Protein AF-A0AAE8N6H5-F1 (afdb_monomer_lite)

pLDDT: mean 70.56, std 22.65, range [30.55, 97.44]

Structure (mmCIF, N/CA/C/O backbone):
data_AF-A0AAE8N6H5-F1
#
_entry.id   AF-A0AAE8N6H5-F1
#
loop_
_atom_site.group_PDB
_atom_site.id
_atom_site.type_symbol
_atom_site.label_atom_id
_atom_site.label_alt_id
_atom_site.label_comp_id
_atom_site.label_asym_id
_atom_site.label_entity_id
_atom_site.label_seq_id
_atom_site.pdbx_PDB_ins_code
_atom_site.Cartn_x
_atom_site.Cartn_y
_atom_site.Cartn_z
_atom_site.occupancy
_atom_site.B_iso_or_equiv
_atom_site.auth_seq_id
_atom_site.auth_comp_id
_atom_site.auth_asym_id
_atom_site.auth_atom_id
_atom_site.pdbx_PDB_model_num
ATOM 1 N N . MET A 1 1 ? -4.240 6.065 -9.703 1.00 52.12 1 MET A N 1
ATOM 2 C CA . MET A 1 1 ? -4.911 4.746 -9.584 1.00 52.12 1 MET A CA 1
ATOM 3 C C . MET A 1 1 ? -4.740 4.332 -8.137 1.00 52.12 1 MET A C 1
ATOM 5 O O . MET A 1 1 ? -3.660 4.610 -7.633 1.00 52.12 1 MET A O 1
ATOM 9 N N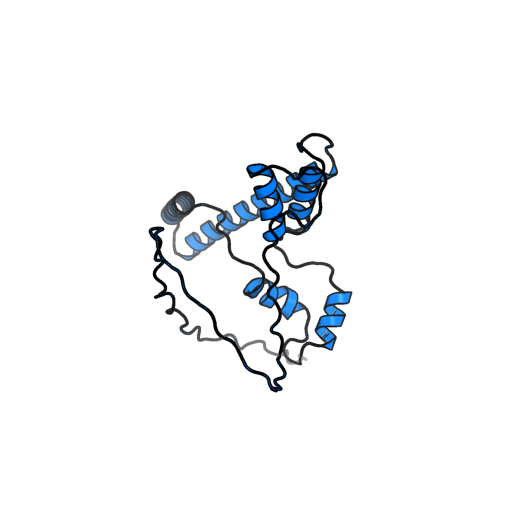 . PRO A 1 2 ? -5.748 3.769 -7.457 1.00 56.88 2 PRO A N 1
ATOM 10 C CA . PRO A 1 2 ? -5.592 3.436 -6.047 1.00 56.88 2 PRO A CA 1
ATOM 11 C C . PRO A 1 2 ? -4.606 2.269 -5.905 1.00 56.88 2 PRO A C 1
ATOM 13 O O . PRO A 1 2 ? -4.809 1.212 -6.505 1.00 56.88 2 PRO A O 1
ATOM 16 N N . ALA A 1 3 ? -3.527 2.477 -5.151 1.00 60.84 3 ALA A N 1
ATOM 17 C CA . ALA A 1 3 ? -2.640 1.394 -4.741 1.00 60.84 3 ALA A CA 1
ATOM 18 C C . ALA A 1 3 ? -3.354 0.523 -3.692 1.00 60.84 3 ALA A C 1
ATOM 20 O O . ALA A 1 3 ? -4.279 0.986 -3.032 1.00 60.84 3 ALA A O 1
ATOM 21 N N . PHE A 1 4 ? -2.957 -0.746 -3.561 1.00 67.44 4 PHE A N 1
ATOM 22 C CA . PHE A 1 4 ? -3.454 -1.713 -2.559 1.00 67.44 4 PHE A CA 1
ATOM 23 C C . PHE A 1 4 ? -4.968 -2.049 -2.571 1.00 67.44 4 PHE A C 1
ATOM 25 O O . PHE A 1 4 ? -5.378 -3.034 -1.956 1.00 67.44 4 PHE A O 1
ATOM 32 N N . GLN A 1 5 ? -5.802 -1.299 -3.295 1.00 72.31 5 GLN A N 1
ATOM 33 C CA . GLN A 1 5 ? -7.249 -1.505 -3.389 1.00 72.31 5 GLN A CA 1
ATOM 34 C C . GLN A 1 5 ? -7.646 -2.551 -4.452 1.00 72.31 5 GLN A C 1
ATOM 36 O O . GLN A 1 5 ? -6.913 -2.777 -5.420 1.00 72.31 5 GLN A O 1
ATOM 41 N N . PRO A 1 6 ? -8.841 -3.163 -4.335 1.00 72.94 6 PRO A N 1
ATOM 42 C CA . PRO A 1 6 ? -9.388 -4.038 -5.369 1.00 72.94 6 PRO A CA 1
ATOM 43 C C . PRO A 1 6 ? -9.595 -3.332 -6.727 1.00 72.94 6 PRO A C 1
ATOM 45 O O . PRO A 1 6 ? -9.899 -2.137 -6.783 1.00 72.94 6 PRO A O 1
ATOM 48 N N . PRO A 1 7 ? -9.500 -4.061 -7.856 1.00 73.88 7 PRO A N 1
ATOM 49 C CA . PRO A 1 7 ? -9.621 -3.479 -9.192 1.00 73.88 7 PRO A CA 1
ATOM 50 C C . PRO A 1 7 ? -11.048 -2.985 -9.504 1.00 73.88 7 PRO A C 1
ATOM 52 O O . PRO A 1 7 ? -11.966 -3.773 -9.721 1.00 73.88 7 PRO A O 1
ATOM 55 N N . VAL A 1 8 ? -11.208 -1.663 -9.624 1.00 67.50 8 VAL A N 1
ATOM 56 C CA . VAL A 1 8 ? -12.504 -0.966 -9.785 1.00 67.50 8 VAL A CA 1
ATOM 57 C C . VAL A 1 8 ? -13.303 -1.396 -11.034 1.00 67.50 8 VAL A C 1
ATOM 59 O O . VAL A 1 8 ? -14.531 -1.447 -10.998 1.00 67.50 8 VAL A O 1
ATOM 62 N N . TYR A 1 9 ? -12.637 -1.737 -12.146 1.00 63.84 9 TYR A N 1
ATOM 63 C CA . TYR A 1 9 ? -13.291 -2.041 -13.430 1.00 63.84 9 TYR A CA 1
ATOM 64 C C . TYR A 1 9 ? -13.026 -3.472 -13.917 1.00 63.84 9 TYR A C 1
ATOM 66 O O . TYR A 1 9 ? -12.024 -3.768 -14.562 1.00 63.84 9 TYR A O 1
ATOM 74 N N . VAL A 1 10 ? -13.982 -4.367 -13.643 1.00 77.62 10 VAL A N 1
ATOM 75 C CA . VAL A 1 10 ? -13.820 -5.827 -13.804 1.00 77.62 10 VAL A CA 1
ATOM 76 C C . VAL A 1 10 ? -14.979 -6.533 -14.529 1.00 77.62 10 VAL A C 1
ATOM 78 O O . VAL A 1 10 ? -15.066 -7.756 -14.491 1.00 77.62 10 VAL A O 1
ATOM 81 N N . LYS A 1 11 ? -15.849 -5.814 -15.265 1.00 83.75 11 LYS A N 1
ATOM 82 C CA . LYS A 1 11 ? -17.083 -6.355 -15.906 1.00 83.75 11 LYS A CA 1
ATOM 83 C C . LYS A 1 11 ? -16.928 -7.742 -16.574 1.00 83.75 11 LYS A C 1
ATOM 85 O O . LYS A 1 11 ? -17.746 -8.625 -16.318 1.00 83.75 11 LYS A O 1
ATOM 90 N N . ARG A 1 12 ? -15.879 -7.974 -17.383 1.00 88.50 12 ARG A N 1
ATOM 91 C CA . ARG A 1 12 ? -15.615 -9.294 -18.009 1.00 88.50 12 ARG A CA 1
ATOM 92 C C . ARG A 1 12 ? -15.274 -10.384 -16.980 1.00 88.50 12 ARG A C 1
ATOM 94 O O . ARG A 1 12 ? -15.833 -11.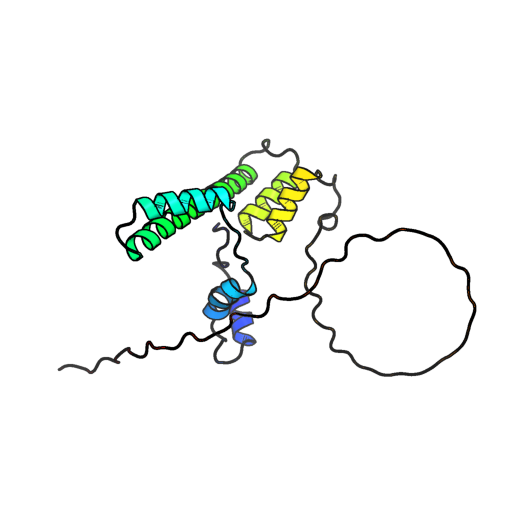475 -17.065 1.00 88.50 12 ARG A O 1
ATOM 101 N N . LYS A 1 13 ? -14.420 -10.087 -15.991 1.00 89.31 13 LYS A N 1
ATOM 102 C CA . LYS A 1 13 ? -14.073 -11.016 -14.899 1.00 89.31 13 LYS A CA 1
ATOM 103 C C . LYS A 1 13 ? -15.282 -11.299 -13.997 1.00 89.31 13 LYS A C 1
ATOM 105 O O . LYS A 1 13 ? -15.509 -12.450 -13.652 1.00 89.31 13 LYS A O 1
ATOM 110 N N . ASN A 1 14 ? -16.130 -10.304 -13.727 1.00 90.88 14 ASN A N 1
ATOM 111 C CA . ASN A 1 14 ? -17.383 -10.487 -12.980 1.00 90.88 14 ASN A CA 1
ATOM 112 C C . ASN A 1 14 ? -18.333 -11.465 -13.689 1.00 90.88 14 ASN A C 1
ATOM 114 O O . ASN A 1 14 ? -18.887 -12.350 -13.044 1.00 90.88 14 ASN A O 1
ATOM 118 N N . LYS A 1 15 ? -18.477 -11.361 -15.021 1.00 92.00 15 LYS A N 1
ATOM 119 C CA . LYS A 1 15 ? -19.264 -12.318 -15.823 1.00 92.00 15 LYS A CA 1
ATOM 120 C C . LYS A 1 15 ? -18.588 -13.695 -15.950 1.00 92.00 15 LYS A C 1
ATOM 122 O O . LYS A 1 15 ? -19.265 -14.665 -16.272 1.00 92.00 15 LYS A O 1
ATOM 127 N N . ALA A 1 16 ? -17.280 -13.819 -15.720 1.00 92.75 16 ALA A N 1
ATOM 128 C CA . ALA A 1 16 ? -16.617 -15.120 -15.581 1.00 92.75 16 ALA A CA 1
ATOM 129 C C . ALA A 1 16 ? -16.903 -15.738 -14.201 1.00 92.75 16 ALA A C 1
ATOM 131 O O . ALA A 1 16 ? -17.466 -16.827 -14.143 1.00 92.75 16 ALA A O 1
ATOM 132 N N . TRP A 1 17 ? -16.644 -15.002 -13.114 1.00 92.56 17 TRP A N 1
ATOM 133 C CA . TRP A 1 17 ? -16.945 -15.423 -11.740 1.00 92.56 17 TRP A CA 1
ATOM 134 C C . TRP A 1 17 ? -18.402 -15.873 -11.590 1.00 92.56 17 TRP A C 1
ATOM 136 O O . TRP A 1 17 ? -18.661 -17.013 -11.224 1.00 92.56 17 TRP A O 1
ATOM 146 N N . ALA A 1 18 ? -19.363 -15.042 -12.003 1.00 91.50 18 ALA A N 1
ATOM 147 C CA . ALA A 1 18 ? -20.791 -15.348 -11.904 1.00 91.50 18 ALA A CA 1
ATOM 148 C C . ALA A 1 18 ? -21.290 -16.472 -12.848 1.00 91.50 18 ALA A C 1
ATOM 150 O O . ALA A 1 18 ? -22.483 -16.792 -12.825 1.00 91.50 18 ALA A O 1
ATOM 151 N N . ARG A 1 19 ? -20.421 -17.078 -13.673 1.00 94.69 19 ARG A N 1
ATOM 152 C CA . ARG A 1 19 ? -20.712 -18.313 -14.427 1.00 94.69 19 ARG A CA 1
ATOM 153 C C . ARG A 1 19 ? -20.165 -19.582 -13.764 1.00 94.69 19 ARG A C 1
ATOM 155 O O . ARG A 1 19 ? -20.714 -20.640 -14.031 1.00 94.69 19 ARG A O 1
ATOM 162 N N . VAL A 1 20 ? -19.123 -19.481 -12.936 1.00 95.75 20 VAL A N 1
ATOM 163 C CA . VAL A 1 20 ? -18.410 -20.640 -12.355 1.00 95.75 20 VAL A CA 1
ATOM 164 C C . VAL A 1 20 ? -18.644 -20.767 -10.844 1.00 95.75 20 VAL A C 1
ATOM 166 O O . VAL A 1 20 ? -18.747 -21.871 -10.317 1.00 95.75 20 VAL A O 1
ATOM 169 N N . ALA A 1 21 ? -18.759 -19.646 -10.130 1.00 93.75 21 ALA A N 1
ATOM 170 C CA . ALA A 1 21 ? -18.958 -19.628 -8.687 1.00 93.75 21 ALA A CA 1
ATOM 171 C C . ALA A 1 21 ? -20.369 -20.101 -8.291 1.00 93.75 21 ALA A C 1
ATOM 173 O O . ALA A 1 21 ? -21.375 -19.638 -8.839 1.00 93.75 21 ALA A O 1
ATOM 174 N N . LYS A 1 22 ? -20.431 -21.002 -7.302 1.00 94.88 22 LYS A N 1
ATOM 175 C CA . LYS A 1 22 ? -21.675 -21.607 -6.804 1.00 94.88 22 LYS A CA 1
ATOM 176 C C . LYS A 1 22 ? -22.534 -20.586 -6.043 1.00 94.88 22 LYS A C 1
ATOM 178 O O . LYS A 1 22 ? -22.054 -19.546 -5.575 1.00 94.88 22 LYS A O 1
ATOM 183 N N . THR A 1 23 ? -23.820 -20.900 -5.898 1.00 89.56 23 THR A N 1
ATOM 184 C CA . THR A 1 23 ? -24.754 -20.184 -5.012 1.00 89.56 23 THR A CA 1
ATOM 185 C C . THR A 1 23 ? -24.142 -20.024 -3.611 1.00 89.56 23 THR A C 1
ATOM 187 O O . THR A 1 23 ? -23.444 -20.915 -3.136 1.00 89.56 23 THR A O 1
ATOM 190 N N . GLY A 1 24 ? -24.332 -18.858 -2.986 1.00 89.25 24 GLY A N 1
ATOM 191 C CA . GLY A 1 24 ? -23.664 -18.459 -1.736 1.00 89.25 24 GLY A CA 1
ATOM 192 C C . GLY A 1 24 ? -22.445 -17.543 -1.933 1.00 89.25 24 GLY A C 1
ATOM 193 O O . GLY A 1 24 ? -22.298 -16.569 -1.202 1.00 89.25 24 GLY A O 1
ATOM 194 N N . PHE A 1 25 ? -21.616 -17.763 -2.965 1.00 90.50 25 PHE A N 1
ATOM 195 C CA . PHE A 1 25 ? -20.433 -16.919 -3.248 1.00 90.50 25 PHE A CA 1
ATOM 196 C C . PHE A 1 25 ? -20.359 -16.355 -4.681 1.00 90.50 25 PHE A C 1
ATOM 198 O O . PHE A 1 25 ? -19.437 -15.615 -5.031 1.00 90.50 25 PHE A O 1
ATOM 205 N N . ARG A 1 26 ? -21.385 -16.616 -5.500 1.00 92.00 26 ARG A N 1
ATOM 206 C CA . ARG A 1 26 ? -21.541 -16.141 -6.888 1.00 92.00 26 ARG A CA 1
ATOM 207 C C . ARG A 1 26 ? -21.448 -14.619 -7.089 1.00 92.00 26 ARG A C 1
ATOM 209 O O . ARG A 1 26 ? -21.145 -14.168 -8.193 1.00 92.00 26 ARG A O 1
ATOM 216 N N . HIS A 1 27 ? -21.716 -13.813 -6.059 1.00 90.62 27 HIS A N 1
ATOM 217 C CA . HIS A 1 27 ? -21.762 -12.356 -6.191 1.00 90.62 27 HIS A CA 1
ATOM 218 C C . HIS A 1 27 ? -20.351 -11.720 -6.228 1.00 90.62 27 HIS A C 1
ATOM 220 O O . HIS A 1 27 ? -19.565 -11.959 -5.310 1.00 90.62 27 HIS A O 1
ATOM 226 N N . PRO A 1 28 ? -20.013 -10.849 -7.206 1.00 89.69 28 PRO A N 1
ATOM 227 C CA . PRO A 1 28 ? -18.655 -10.307 -7.353 1.00 89.69 28 PRO A CA 1
ATOM 228 C C . PRO A 1 28 ? -18.087 -9.539 -6.146 1.00 89.69 28 PRO A C 1
ATOM 230 O O . PRO A 1 28 ? -16.868 -9.460 -6.015 1.00 89.69 28 PRO A O 1
ATOM 233 N N . LYS A 1 29 ? -18.927 -9.012 -5.235 1.00 88.06 29 LYS A N 1
ATOM 234 C CA . LYS A 1 29 ? -18.448 -8.408 -3.971 1.00 88.06 29 LYS A CA 1
ATOM 235 C C . LYS A 1 29 ? -17.679 -9.408 -3.084 1.00 88.06 29 LYS A C 1
ATOM 237 O O . LYS A 1 29 ? -16.800 -8.977 -2.350 1.00 88.06 29 LYS A O 1
ATOM 242 N N . LYS A 1 30 ? -17.963 -10.719 -3.157 1.00 89.50 30 LYS A N 1
ATOM 243 C CA . LYS A 1 30 ? -17.234 -11.743 -2.381 1.00 89.50 30 LYS A CA 1
ATOM 244 C C . LYS A 1 30 ? -15.795 -11.909 -2.879 1.00 89.50 30 LYS A C 1
ATOM 246 O O . LYS A 1 30 ? -14.873 -11.826 -2.076 1.00 89.50 30 LYS A O 1
ATOM 251 N N . VAL A 1 31 ? -15.593 -12.049 -4.195 1.00 90.31 31 VAL A N 1
ATOM 252 C CA . VAL A 1 31 ? -14.245 -12.234 -4.765 1.00 90.31 31 VAL A CA 1
ATOM 253 C C . VAL A 1 31 ? -13.378 -10.974 -4.694 1.00 90.31 31 VAL A C 1
ATOM 255 O O . VAL A 1 31 ? -12.207 -11.083 -4.356 1.00 90.31 31 VAL A O 1
ATOM 258 N N . TRP A 1 32 ? -13.933 -9.781 -4.947 1.00 88.44 32 TRP A N 1
ATOM 259 C CA . TRP A 1 32 ? -13.150 -8.531 -4.936 1.00 88.44 32 TRP A CA 1
ATOM 260 C C . TRP A 1 32 ? -13.095 -7.819 -3.581 1.00 88.44 32 TRP A C 1
ATOM 262 O O . TRP A 1 32 ? -12.259 -6.944 -3.406 1.00 88.44 32 TRP A O 1
ATOM 272 N N . GLY A 1 33 ? -13.973 -8.160 -2.637 1.00 86.19 33 GLY A N 1
ATOM 273 C CA . GLY A 1 33 ? -13.909 -7.678 -1.258 1.00 86.19 33 GLY A CA 1
ATOM 274 C C . GLY A 1 33 ? -13.232 -8.711 -0.366 1.00 86.19 33 GLY A C 1
ATOM 275 O O . GLY A 1 33 ? -12.008 -8.789 -0.302 1.00 86.19 33 GLY A O 1
ATOM 276 N N . GLU A 1 34 ? -14.053 -9.531 0.287 1.00 87.19 34 GLU A N 1
ATOM 277 C CA . GLU A 1 34 ? -13.655 -10.480 1.333 1.00 87.19 34 GLU A CA 1
ATOM 278 C C . GLU A 1 34 ? -12.511 -11.423 0.925 1.00 87.19 34 GLU A C 1
ATOM 280 O O . GLU A 1 34 ? -11.544 -11.562 1.670 1.00 87.19 34 GLU A O 1
ATOM 285 N N . TYR A 1 35 ? -12.582 -12.055 -0.251 1.00 90.12 35 TYR A N 1
ATOM 286 C CA . TYR A 1 35 ? -11.557 -13.017 -0.673 1.00 90.12 35 TYR A CA 1
ATOM 287 C C . TYR A 1 35 ? -10.268 -12.329 -1.135 1.00 90.12 35 TYR A C 1
ATOM 289 O O . TYR A 1 35 ? -9.182 -12.812 -0.826 1.00 90.12 35 TYR A O 1
ATOM 297 N N . TRP A 1 36 ? -10.364 -11.180 -1.812 1.00 87.62 36 TRP A N 1
ATOM 298 C CA . TRP A 1 36 ? -9.196 -10.376 -2.183 1.00 87.62 36 TRP A CA 1
ATOM 299 C C . TRP A 1 36 ? -8.434 -9.909 -0.936 1.00 87.62 36 TRP A C 1
ATOM 301 O O . TRP A 1 36 ? -7.231 -10.130 -0.824 1.00 87.62 36 TRP A O 1
ATOM 311 N N . GLN A 1 37 ? -9.148 -9.338 0.038 1.00 84.50 37 GLN A N 1
ATOM 312 C CA . GLN A 1 37 ? -8.555 -8.827 1.275 1.00 84.50 37 GLN A CA 1
ATOM 313 C C . GLN A 1 37 ? -7.973 -9.929 2.171 1.00 84.50 37 GLN A C 1
ATOM 315 O O . GLN A 1 37 ? -6.953 -9.686 2.804 1.00 84.50 37 GLN A O 1
ATOM 320 N N . ARG A 1 38 ? -8.583 -11.123 2.234 1.00 86.12 38 ARG A N 1
ATOM 321 C CA . ARG A 1 38 ? -8.109 -12.220 3.105 1.00 86.12 38 ARG A CA 1
ATOM 322 C C . ARG A 1 38 ? -7.075 -13.155 2.478 1.00 86.12 38 ARG A C 1
ATOM 324 O O . ARG A 1 38 ? -6.306 -13.749 3.223 1.00 86.12 38 ARG A O 1
ATOM 331 N N . TYR A 1 39 ? -7.085 -13.336 1.155 1.00 86.88 39 TYR A N 1
ATOM 332 C CA . TYR A 1 39 ? -6.285 -14.378 0.485 1.00 86.88 39 TYR A CA 1
ATOM 333 C C . TYR A 1 39 ? -5.330 -13.853 -0.598 1.00 86.88 39 TYR A C 1
ATOM 335 O O . TYR A 1 39 ? -4.544 -14.629 -1.132 1.00 86.88 39 TYR A O 1
ATOM 343 N N . ASN A 1 40 ? -5.383 -12.560 -0.941 1.00 82.06 40 ASN A N 1
ATOM 344 C CA . ASN A 1 40 ? -4.499 -11.938 -1.939 1.00 82.06 40 ASN A CA 1
ATOM 345 C C . ASN A 1 40 ? -3.742 -10.705 -1.393 1.00 82.06 40 ASN A C 1
ATOM 347 O O . ASN A 1 40 ? -2.735 -10.305 -1.974 1.00 82.06 40 ASN A O 1
ATOM 351 N N . THR A 1 41 ? -4.184 -10.110 -0.282 1.00 77.88 41 THR A N 1
ATOM 352 C CA . THR A 1 41 ? -3.479 -9.012 0.397 1.00 77.88 41 THR A CA 1
ATOM 353 C C . THR A 1 41 ? -2.738 -9.532 1.629 1.00 77.88 41 THR A C 1
ATOM 355 O O . THR A 1 41 ? -3.349 -10.150 2.494 1.00 77.88 41 THR A O 1
ATOM 358 N N . ILE A 1 42 ? -1.439 -9.232 1.739 1.00 77.00 42 ILE A N 1
ATOM 359 C CA . ILE A 1 42 ? -0.687 -9.367 2.996 1.00 77.00 42 ILE A CA 1
ATOM 360 C C . ILE A 1 42 ? -0.656 -8.026 3.739 1.00 77.00 42 ILE A C 1
ATOM 362 O O . ILE A 1 42 ? -0.592 -6.966 3.113 1.00 77.00 42 ILE A O 1
ATOM 366 N N . THR A 1 43 ? -0.678 -8.064 5.070 1.00 77.38 43 THR A N 1
ATOM 367 C CA . THR A 1 43 ? -0.486 -6.870 5.903 1.00 77.38 43 THR A CA 1
ATOM 368 C C . THR A 1 43 ? 1.007 -6.613 6.073 1.00 77.38 43 THR A C 1
ATOM 370 O O . THR A 1 43 ? 1.696 -7.409 6.703 1.00 77.38 43 THR A O 1
ATOM 373 N N . ILE A 1 44 ? 1.497 -5.496 5.535 1.00 80.19 44 ILE A N 1
ATOM 374 C CA . ILE A 1 44 ? 2.872 -5.023 5.740 1.00 80.19 44 ILE A CA 1
ATOM 375 C C . ILE A 1 44 ? 2.823 -3.845 6.732 1.00 80.19 44 ILE A C 1
ATOM 377 O O . ILE A 1 44 ? 2.016 -2.931 6.522 1.00 80.19 44 ILE A O 1
ATOM 381 N N . PRO A 1 45 ? 3.633 -3.839 7.808 1.00 84.12 45 PRO A N 1
ATOM 382 C CA . PRO A 1 45 ? 3.786 -2.676 8.679 1.00 84.12 45 PRO A CA 1
ATOM 383 C C . PRO A 1 45 ? 4.248 -1.432 7.902 1.00 84.12 45 PRO A C 1
ATOM 385 O O . PRO A 1 45 ? 5.087 -1.524 7.012 1.00 84.12 45 PRO A O 1
ATOM 388 N N . ILE A 1 46 ? 3.694 -0.260 8.236 1.00 86.06 46 ILE A N 1
ATOM 389 C CA . ILE A 1 46 ? 4.086 1.032 7.625 1.00 86.06 46 ILE A CA 1
ATOM 390 C C . ILE A 1 46 ? 5.264 1.677 8.386 1.00 86.06 46 ILE A C 1
ATOM 392 O O . ILE A 1 46 ? 5.934 2.561 7.863 1.00 86.06 46 ILE A O 1
ATOM 396 N N . LEU A 1 47 ? 5.504 1.239 9.622 1.00 87.50 47 LEU A N 1
ATOM 397 C CA . LEU A 1 47 ? 6.664 1.580 10.442 1.00 87.50 47 LEU A CA 1
ATOM 398 C C . LEU A 1 47 ? 7.357 0.283 10.867 1.00 87.50 47 LEU A C 1
ATOM 400 O O . LEU A 1 47 ? 6.713 -0.768 10.927 1.00 87.50 47 LEU A O 1
ATOM 404 N N . ASP A 1 48 ? 8.637 0.395 11.194 1.00 91.19 48 ASP A N 1
ATOM 405 C CA . ASP A 1 48 ? 9.375 -0.554 12.023 1.00 91.19 48 ASP A CA 1
ATOM 406 C C . ASP A 1 48 ? 8.808 -0.644 13.458 1.00 91.19 48 ASP A C 1
ATOM 408 O O . ASP A 1 48 ? 7.906 0.104 13.854 1.00 91.19 48 ASP A O 1
AT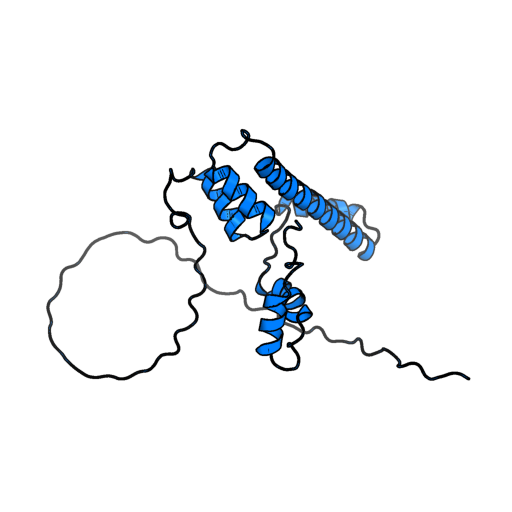OM 412 N N . GLU A 1 49 ? 9.325 -1.602 14.230 1.00 92.62 49 GLU A N 1
ATOM 413 C CA . GLU A 1 49 ? 8.856 -1.917 15.582 1.00 92.62 49 GLU A CA 1
ATOM 414 C C . GLU A 1 49 ? 9.093 -0.768 16.574 1.00 92.62 49 GLU A C 1
ATOM 416 O O . GLU A 1 49 ? 8.153 -0.364 17.263 1.00 92.62 49 GLU A O 1
ATOM 421 N N . ASP A 1 50 ? 10.296 -0.187 16.591 1.00 95.12 50 ASP A N 1
ATOM 422 C CA . ASP A 1 50 ? 10.672 0.897 17.506 1.00 95.12 50 ASP A CA 1
ATOM 423 C C . ASP A 1 50 ? 9.859 2.172 17.242 1.00 95.12 50 ASP A C 1
ATOM 425 O O . ASP A 1 50 ? 9.289 2.763 18.166 1.00 95.12 50 ASP A O 1
ATOM 429 N N . ALA A 1 51 ? 9.740 2.589 15.977 1.00 93.75 51 ALA A N 1
ATOM 430 C CA . ALA A 1 51 ? 8.955 3.758 15.595 1.00 93.75 51 ALA A CA 1
ATOM 431 C C . ALA A 1 51 ? 7.453 3.557 15.861 1.00 93.75 51 ALA A C 1
ATOM 433 O O . ALA A 1 51 ? 6.769 4.491 16.296 1.00 93.75 51 ALA A O 1
ATOM 434 N N . TYR A 1 52 ? 6.926 2.343 15.653 1.00 93.44 52 TYR A N 1
ATOM 435 C CA . TYR A 1 52 ? 5.550 2.016 16.027 1.00 93.44 52 TYR A CA 1
ATOM 436 C C . TYR A 1 52 ? 5.344 2.052 17.547 1.00 93.44 52 TYR A C 1
ATOM 438 O O . TYR A 1 52 ? 4.376 2.658 18.013 1.00 93.44 52 TYR A O 1
ATOM 446 N N . PHE A 1 53 ? 6.247 1.453 18.327 1.00 95.19 53 PHE A N 1
ATOM 447 C CA . PHE A 1 53 ? 6.161 1.431 19.786 1.00 95.19 53 PHE A CA 1
ATOM 448 C C . PHE A 1 53 ? 6.262 2.844 20.379 1.00 95.19 53 PHE A C 1
ATOM 450 O O . PHE A 1 53 ? 5.467 3.207 21.249 1.00 95.19 53 PHE A O 1
ATOM 457 N N . ALA A 1 54 ? 7.149 3.690 19.846 1.00 96.00 54 ALA A N 1
ATOM 458 C CA . ALA A 1 54 ? 7.249 5.096 20.224 1.00 96.00 54 ALA A CA 1
ATOM 459 C C . ALA A 1 54 ? 5.949 5.879 19.942 1.00 96.00 54 ALA A C 1
ATOM 461 O O . ALA A 1 54 ? 5.480 6.617 20.814 1.00 96.00 54 ALA A O 1
ATOM 462 N N . GLU A 1 55 ? 5.314 5.700 18.772 1.00 93.00 55 GLU A N 1
ATOM 463 C CA . GLU A 1 55 ? 3.986 6.281 18.511 1.00 93.00 55 GLU A CA 1
ATOM 464 C C . GLU A 1 55 ? 2.912 5.727 19.463 1.00 93.00 55 GLU A C 1
ATOM 466 O O . GLU A 1 55 ? 2.086 6.499 19.955 1.00 93.00 55 GLU A O 1
ATOM 471 N N . ALA A 1 56 ? 2.926 4.424 19.761 1.00 95.31 56 ALA A N 1
ATOM 472 C CA . ALA A 1 56 ? 1.948 3.781 20.635 1.00 95.31 56 ALA A CA 1
ATOM 473 C C . ALA A 1 56 ? 2.037 4.282 22.087 1.00 95.31 56 ALA A C 1
ATOM 475 O O . ALA A 1 56 ? 1.012 4.630 22.675 1.00 95.31 56 ALA A O 1
ATOM 476 N N . ILE A 1 57 ? 3.246 4.412 22.642 1.00 97.38 57 ILE A N 1
ATOM 477 C CA . ILE A 1 57 ? 3.479 4.998 23.971 1.00 97.38 57 ILE A CA 1
ATOM 478 C C . ILE A 1 57 ? 3.078 6.482 23.996 1.00 97.38 57 ILE A C 1
ATOM 480 O O . ILE A 1 57 ? 2.395 6.922 24.924 1.00 97.38 57 ILE A O 1
ATOM 484 N N . MET A 1 58 ? 3.414 7.256 22.955 1.00 96.12 58 MET A N 1
ATOM 485 C CA . MET A 1 58 ? 2.985 8.658 22.846 1.00 96.12 58 MET A CA 1
ATOM 486 C C . MET A 1 58 ? 1.466 8.827 22.707 1.00 96.12 58 MET A C 1
ATOM 488 O O . MET A 1 58 ? 0.942 9.855 23.139 1.00 96.12 58 MET A O 1
ATOM 492 N N . ALA A 1 59 ? 0.763 7.866 22.103 1.00 95.88 59 ALA A N 1
ATOM 493 C CA . ALA A 1 59 ? -0.694 7.853 22.026 1.00 95.88 59 ALA A CA 1
ATOM 494 C C . ALA A 1 59 ? -1.319 7.440 23.369 1.00 95.88 59 ALA A C 1
ATOM 496 O O . ALA A 1 59 ? -2.223 8.122 23.848 1.00 95.88 59 ALA A O 1
ATOM 497 N N . ALA A 1 60 ? -0.797 6.393 24.018 1.00 96.50 60 ALA A N 1
ATOM 498 C CA . ALA A 1 60 ? -1.256 5.924 25.326 1.00 96.50 60 ALA A CA 1
ATOM 499 C C . ALA A 1 60 ? -1.137 7.014 26.403 1.00 96.50 60 ALA A C 1
ATOM 501 O O . ALA A 1 60 ? -2.105 7.277 27.110 1.00 96.50 60 ALA A O 1
ATOM 502 N N . GLY A 1 61 ? -0.014 7.741 26.453 1.00 97.06 61 GLY A N 1
ATOM 503 C CA . GLY A 1 61 ? 0.181 8.879 27.364 1.00 97.06 61 GLY A CA 1
ATOM 504 C C . GLY A 1 61 ? -0.699 10.111 27.084 1.00 97.06 61 GLY A C 1
ATOM 505 O O . GLY A 1 61 ? -0.628 11.088 27.826 1.00 97.06 61 GLY A O 1
ATOM 506 N N . ARG A 1 62 ? -1.512 10.097 26.016 1.00 96.50 62 ARG A N 1
ATOM 507 C CA . ARG A 1 62 ? -2.497 11.143 25.665 1.00 96.50 62 ARG A CA 1
ATOM 508 C C . ARG A 1 62 ? -3.940 10.630 25.676 1.00 96.50 62 ARG A C 1
ATOM 510 O O . ARG A 1 62 ? -4.873 11.426 25.546 1.00 96.50 62 ARG A O 1
ATOM 517 N N . ALA A 1 63 ? -4.128 9.318 25.790 1.00 97.12 63 ALA A N 1
ATOM 518 C CA . ALA A 1 63 ? -5.435 8.694 25.842 1.00 97.12 63 ALA A CA 1
ATOM 519 C C . ALA A 1 63 ? -6.140 9.026 27.167 1.00 97.12 63 ALA A C 1
ATOM 521 O O . ALA A 1 63 ? -5.506 9.300 28.184 1.00 97.12 63 ALA A O 1
ATOM 522 N N . LYS A 1 64 ? -7.475 9.011 27.147 1.00 96.38 64 LYS A N 1
ATOM 523 C CA . LYS A 1 64 ? -8.314 9.152 28.355 1.00 96.38 64 LYS A CA 1
ATOM 524 C C . LYS A 1 64 ? -8.845 7.797 28.821 1.00 96.38 64 LYS A C 1
ATOM 526 O O . LYS A 1 64 ? -9.074 7.575 30.003 1.00 96.38 64 LYS A O 1
ATOM 531 N N . ASP A 1 65 ? -9.028 6.915 27.851 1.00 96.81 65 ASP A N 1
ATOM 532 C CA . ASP A 1 65 ? -9.643 5.604 27.918 1.00 96.81 65 ASP A CA 1
ATOM 533 C C . ASP A 1 65 ? -9.185 4.804 26.682 1.00 96.81 65 ASP A C 1
ATOM 535 O O . ASP A 1 65 ? -8.475 5.320 25.807 1.00 96.81 65 ASP A O 1
ATOM 539 N N . ARG A 1 66 ? -9.603 3.539 26.596 1.00 96.12 66 ARG A N 1
ATOM 540 C CA . ARG A 1 66 ? -9.253 2.642 25.488 1.00 96.12 66 ARG A CA 1
ATOM 541 C C . ARG A 1 66 ? -9.785 3.115 24.126 1.00 96.12 66 ARG A C 1
ATOM 543 O O . ARG A 1 66 ? -9.077 2.969 23.135 1.00 96.12 66 ARG A O 1
ATOM 550 N N . GLY A 1 67 ? -10.991 3.677 24.063 1.00 97.44 67 GLY A N 1
ATOM 551 C CA . GLY A 1 67 ? -11.596 4.141 22.812 1.00 97.44 67 GLY A CA 1
ATOM 552 C C . GLY A 1 67 ? -10.843 5.336 22.230 1.00 97.44 67 GLY A C 1
ATOM 553 O O . GLY A 1 67 ? -10.510 5.337 21.048 1.00 97.44 67 GLY A O 1
ATOM 554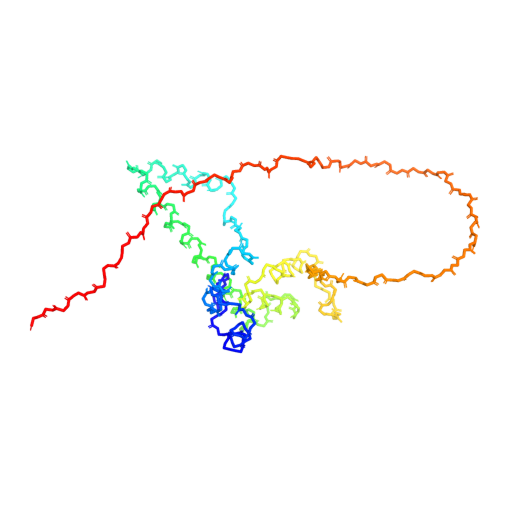 N N . HIS A 1 68 ? -10.472 6.304 23.073 1.00 97.31 68 HIS A N 1
ATOM 555 C CA . HIS A 1 68 ? -9.637 7.437 22.662 1.00 97.31 68 HIS A CA 1
ATOM 556 C C . HIS A 1 68 ? -8.235 6.985 22.195 1.00 97.31 68 HIS A C 1
ATOM 558 O O . HIS A 1 68 ? -7.696 7.555 21.247 1.00 97.31 68 HIS A O 1
ATOM 564 N N . LEU A 1 69 ? -7.650 5.934 22.791 1.00 96.75 69 LEU A N 1
ATOM 565 C CA . LEU A 1 69 ? -6.399 5.342 22.291 1.00 96.75 69 LEU A CA 1
ATOM 566 C C . LEU A 1 69 ? -6.574 4.719 20.896 1.00 96.75 69 LEU A C 1
ATOM 568 O O . LEU A 1 69 ? -5.779 4.994 19.995 1.00 96.75 69 LEU A O 1
ATOM 572 N N . GLU A 1 70 ? -7.612 3.903 20.706 1.00 96.69 70 GLU A N 1
ATOM 573 C CA . GLU A 1 70 ? -7.908 3.270 19.417 1.00 96.69 70 GLU A CA 1
ATOM 574 C C . GLU A 1 70 ? -8.210 4.318 18.325 1.00 96.69 70 GLU A C 1
ATOM 576 O O . GLU A 1 70 ? -7.716 4.181 17.205 1.00 96.69 70 GLU A O 1
ATOM 581 N N . GLU A 1 71 ? -8.901 5.420 18.650 1.00 96.44 71 GLU A N 1
ATOM 582 C CA . GLU A 1 71 ? -9.117 6.555 17.738 1.00 96.44 71 GLU A CA 1
ATOM 583 C C . GLU A 1 71 ? -7.796 7.234 17.330 1.00 96.44 71 GLU A C 1
ATOM 585 O O . GLU A 1 71 ? -7.541 7.438 16.138 1.00 96.44 71 GLU A O 1
ATOM 590 N N . LEU A 1 72 ? -6.926 7.560 18.296 1.00 95.12 72 LEU A N 1
ATOM 591 C CA . LEU A 1 72 ? -5.630 8.200 18.038 1.00 95.12 72 LEU A CA 1
ATOM 592 C C . LEU A 1 72 ? -4.745 7.341 17.119 1.00 95.12 72 LEU A C 1
ATOM 594 O O . LEU A 1 72 ? -4.143 7.862 16.172 1.00 95.12 72 LEU A O 1
ATOM 598 N N . LEU A 1 73 ? -4.700 6.028 17.362 1.00 94.38 73 LEU A N 1
ATOM 599 C CA . LEU A 1 73 ? -3.949 5.072 16.546 1.00 94.38 73 LEU A CA 1
ATOM 600 C C . LEU A 1 73 ? -4.571 4.888 15.154 1.00 94.38 73 LEU A C 1
ATOM 602 O O . LEU A 1 73 ? -3.846 4.912 14.155 1.00 94.38 73 LEU A O 1
ATOM 606 N N . ALA A 1 74 ? -5.899 4.779 15.051 1.00 93.88 74 ALA A N 1
ATOM 607 C CA . ALA A 1 74 ? -6.599 4.681 13.771 1.00 93.88 74 ALA A CA 1
ATOM 608 C C . ALA A 1 74 ? -6.379 5.933 12.905 1.00 93.88 74 ALA A C 1
ATOM 610 O O . ALA A 1 74 ? -6.090 5.819 11.711 1.00 93.88 74 ALA A O 1
ATOM 611 N N . LYS A 1 75 ? -6.424 7.128 13.507 1.00 94.50 75 LYS A N 1
ATOM 612 C CA . LYS A 1 75 ? -6.156 8.407 12.836 1.00 94.50 75 LYS A CA 1
ATOM 613 C C . LYS A 1 75 ? -4.721 8.496 12.309 1.00 94.50 75 LYS A C 1
ATOM 615 O O . LYS A 1 75 ? -4.523 8.897 11.163 1.00 94.50 75 LYS A O 1
ATOM 620 N N . ARG A 1 76 ? -3.726 8.067 13.099 1.00 92.19 76 ARG A N 1
ATOM 621 C CA . ARG A 1 76 ? -2.315 7.978 12.664 1.00 92.19 76 ARG A CA 1
ATOM 622 C C . ARG A 1 76 ? -2.115 6.955 11.545 1.00 92.19 76 ARG A C 1
ATOM 624 O O . ARG A 1 76 ? -1.476 7.271 10.546 1.00 92.19 76 ARG A O 1
ATOM 631 N N . SER A 1 77 ? -2.705 5.766 11.675 1.00 91.38 77 SER A N 1
ATOM 632 C CA . SER A 1 77 ? -2.657 4.709 10.654 1.00 91.38 77 SER A CA 1
ATOM 633 C C . SER A 1 77 ? -3.289 5.152 9.330 1.00 91.38 77 SER A C 1
ATOM 635 O O . SER A 1 77 ? -2.752 4.858 8.262 1.00 91.38 77 SER A O 1
ATOM 637 N N . LYS A 1 78 ? -4.404 5.895 9.391 1.00 91.12 78 LYS A N 1
ATOM 638 C CA . LYS A 1 78 ? -5.049 6.482 8.215 1.00 91.12 78 LYS A CA 1
ATOM 639 C C . LYS A 1 78 ? -4.133 7.496 7.525 1.00 91.12 78 LYS A C 1
ATOM 641 O O . LYS A 1 78 ? -3.857 7.307 6.346 1.00 91.12 78 LYS A O 1
ATOM 646 N N . GLN A 1 79 ? -3.621 8.494 8.255 1.00 91.69 79 GLN A N 1
ATOM 647 C CA . GLN A 1 79 ? -2.726 9.514 7.691 1.00 91.69 79 GLN A CA 1
ATOM 648 C C . GLN A 1 79 ? -1.511 8.868 7.009 1.00 91.69 79 GLN A C 1
ATOM 650 O O . GLN A 1 79 ? -1.299 9.079 5.820 1.00 91.69 79 GLN A O 1
ATOM 655 N N . ARG A 1 80 ? -0.797 7.970 7.709 1.00 90.81 80 ARG A N 1
ATOM 656 C CA . ARG A 1 80 ? 0.380 7.274 7.157 1.00 90.81 80 ARG A CA 1
ATOM 657 C C . ARG A 1 80 ? 0.065 6.440 5.901 1.00 90.81 80 ARG A C 1
ATOM 659 O O . ARG A 1 80 ? 0.952 6.234 5.077 1.00 90.81 80 ARG A O 1
ATOM 666 N N . ARG A 1 81 ? -1.176 5.964 5.727 1.00 88.38 81 ARG A N 1
ATOM 667 C CA . ARG A 1 81 ? -1.623 5.292 4.493 1.00 88.38 81 ARG A CA 1
ATOM 668 C C . ARG A 1 81 ? -1.907 6.288 3.366 1.00 88.38 81 ARG A C 1
ATOM 670 O O . ARG A 1 81 ? -1.503 6.025 2.240 1.00 88.38 81 ARG A O 1
ATOM 677 N N . GLU A 1 82 ? -2.564 7.408 3.656 1.00 89.50 82 GLU A N 1
ATOM 678 C CA . GLU A 1 82 ? -2.838 8.467 2.673 1.00 89.50 82 GLU A CA 1
ATOM 679 C C . GLU A 1 82 ? -1.529 9.098 2.155 1.00 89.50 82 GLU A C 1
ATOM 681 O O . GLU A 1 82 ? -1.368 9.264 0.944 1.00 89.50 82 GLU A O 1
ATOM 686 N N . ASP A 1 83 ? -0.549 9.323 3.038 1.00 89.19 83 ASP A N 1
ATOM 687 C CA . ASP A 1 83 ? 0.795 9.803 2.686 1.00 89.19 83 ASP A CA 1
ATOM 688 C C . ASP A 1 83 ? 1.521 8.814 1.744 1.00 89.19 83 ASP A C 1
ATOM 690 O O . ASP A 1 83 ? 2.044 9.197 0.694 1.00 89.19 83 ASP A O 1
ATOM 694 N N . LEU A 1 84 ? 1.506 7.516 2.084 1.00 87.50 84 LEU A N 1
ATOM 695 C CA . LEU A 1 84 ? 2.115 6.446 1.284 1.00 87.50 84 LEU A CA 1
ATOM 696 C C . LEU A 1 84 ? 1.433 6.274 -0.085 1.00 87.50 84 LEU A C 1
ATOM 698 O O . LEU A 1 84 ? 2.112 6.087 -1.097 1.00 87.50 84 LEU A O 1
ATOM 702 N N . GLU A 1 85 ? 0.100 6.349 -0.140 1.00 85.00 85 GLU A N 1
ATOM 703 C CA . GLU A 1 85 ? -0.649 6.297 -1.399 1.00 85.00 85 GLU A CA 1
ATOM 704 C C . GLU A 1 85 ? -0.334 7.509 -2.296 1.00 85.00 85 GLU A C 1
ATOM 706 O O . GLU A 1 85 ? -0.192 7.327 -3.510 1.00 85.00 85 GLU A O 1
ATOM 711 N N . SER A 1 86 ? -0.130 8.709 -1.729 1.00 87.81 86 SER A N 1
ATOM 712 C CA . SER A 1 86 ? 0.327 9.884 -2.490 1.00 87.81 86 SER A CA 1
ATOM 713 C C . SER A 1 86 ? 1.712 9.660 -3.095 1.00 87.81 86 SER A C 1
ATOM 715 O O . SER A 1 86 ? 1.867 9.771 -4.309 1.00 87.81 86 SER A O 1
ATOM 717 N N . LEU A 1 87 ? 2.699 9.247 -2.289 1.00 87.62 87 LEU A N 1
ATOM 718 C CA . LEU A 1 87 ? 4.073 9.004 -2.754 1.00 87.62 87 LEU A CA 1
ATOM 719 C C . LEU A 1 87 ? 4.132 7.994 -3.916 1.00 87.62 87 LEU A C 1
ATOM 721 O O . LEU A 1 87 ? 4.873 8.188 -4.881 1.00 87.62 87 LEU A O 1
ATOM 725 N N . ILE A 1 88 ? 3.317 6.935 -3.870 1.00 85.06 88 ILE A N 1
ATOM 726 C CA . ILE A 1 88 ? 3.230 5.936 -4.948 1.00 85.06 88 ILE A CA 1
ATOM 727 C C . ILE A 1 88 ? 2.601 6.530 -6.221 1.00 85.06 88 ILE A C 1
ATOM 729 O O . ILE A 1 88 ? 3.036 6.212 -7.336 1.00 85.06 88 ILE A O 1
ATOM 733 N N . VAL A 1 89 ? 1.605 7.412 -6.086 1.00 85.06 89 VAL A N 1
ATOM 734 C CA . VAL A 1 89 ? 1.026 8.153 -7.218 1.00 85.06 89 VAL A CA 1
ATOM 735 C C . VAL A 1 89 ? 2.042 9.132 -7.809 1.00 85.06 89 VAL A C 1
ATOM 737 O O . VAL A 1 89 ? 2.153 9.196 -9.033 1.00 85.06 89 VAL A O 1
ATOM 740 N N . ASP A 1 90 ? 2.825 9.828 -6.989 1.00 85.62 90 ASP A N 1
ATOM 741 C CA . ASP A 1 90 ? 3.841 10.780 -7.444 1.00 85.62 90 ASP A CA 1
ATOM 742 C C . ASP A 1 90 ? 4.994 10.086 -8.185 1.00 85.62 90 ASP A C 1
ATOM 744 O O . ASP A 1 90 ? 5.369 10.525 -9.275 1.00 85.62 90 ASP A O 1
ATOM 748 N N . VAL A 1 91 ? 5.469 8.929 -7.704 1.00 83.62 91 VAL A N 1
ATOM 749 C CA . VAL A 1 91 ? 6.418 8.070 -8.445 1.00 83.62 91 VAL A CA 1
ATOM 750 C C . VAL A 1 91 ? 5.836 7.635 -9.798 1.00 83.62 91 VAL A C 1
ATOM 752 O O . VAL A 1 91 ? 6.522 7.696 -10.824 1.00 83.62 91 VAL A O 1
ATOM 755 N N . ALA A 1 92 ? 4.556 7.249 -9.847 1.00 82.69 92 ALA A N 1
ATOM 756 C CA . ALA A 1 92 ? 3.891 6.881 -11.097 1.00 82.69 92 ALA A CA 1
ATOM 757 C C . ALA A 1 92 ? 3.700 8.078 -12.052 1.00 82.69 92 ALA A C 1
ATOM 759 O O . ALA A 1 92 ? 3.809 7.918 -13.271 1.00 82.69 92 ALA A O 1
ATOM 760 N N . LEU A 1 93 ? 3.436 9.280 -11.530 1.00 83.75 93 LEU A N 1
ATOM 761 C CA . LEU A 1 93 ? 3.307 10.513 -12.313 1.00 83.75 93 LEU A CA 1
ATOM 762 C C . LEU A 1 93 ? 4.659 10.998 -12.841 1.00 83.75 93 LEU A C 1
ATOM 764 O O . LEU A 1 93 ? 4.729 11.394 -14.006 1.00 83.75 93 LEU A O 1
ATOM 768 N N . ALA A 1 94 ? 5.728 10.906 -12.046 1.00 83.56 94 ALA A N 1
ATOM 769 C CA . ALA A 1 94 ? 7.097 11.147 -12.490 1.00 83.56 94 ALA A CA 1
ATOM 770 C C . ALA A 1 94 ? 7.469 10.193 -13.635 1.00 83.56 94 ALA A C 1
ATOM 772 O O . ALA A 1 94 ? 7.916 10.644 -14.689 1.00 83.56 94 ALA A O 1
ATOM 773 N N . ALA A 1 95 ? 7.175 8.894 -13.491 1.00 82.50 95 ALA A N 1
ATOM 774 C CA . ALA A 1 95 ? 7.405 7.895 -14.537 1.00 82.50 95 ALA A CA 1
ATOM 775 C C . ALA A 1 95 ? 6.587 8.146 -15.821 1.00 82.50 95 ALA A C 1
ATOM 777 O O . ALA A 1 95 ? 7.006 7.740 -16.906 1.00 82.50 95 ALA A O 1
ATOM 778 N N . ILE A 1 96 ? 5.449 8.845 -15.748 1.00 82.19 96 ILE A N 1
ATOM 779 C CA . ILE A 1 96 ? 4.702 9.288 -16.935 1.00 82.19 96 ILE A CA 1
ATOM 780 C C . ILE A 1 96 ? 5.330 10.549 -17.540 1.00 82.19 96 ILE A C 1
ATOM 782 O O . ILE A 1 96 ? 5.662 10.542 -18.725 1.00 82.19 96 ILE A O 1
ATOM 786 N N . ARG A 1 97 ? 5.466 11.619 -16.748 1.00 81.31 97 ARG A N 1
ATOM 787 C CA . ARG A 1 97 ? 5.673 12.997 -17.228 1.00 81.31 97 ARG A CA 1
ATOM 788 C C . ARG A 1 97 ? 7.131 13.386 -17.447 1.00 81.31 97 ARG A C 1
ATOM 790 O O . ARG A 1 97 ? 7.390 14.252 -18.274 1.00 81.31 97 ARG A O 1
ATOM 797 N N . LEU A 1 98 ? 8.065 12.795 -16.706 1.00 73.50 98 LEU A N 1
ATOM 798 C CA . LEU A 1 98 ? 9.460 13.227 -16.676 1.00 73.50 98 LEU A CA 1
ATOM 799 C C . LEU A 1 98 ? 10.344 12.222 -17.427 1.00 73.50 98 LEU A C 1
ATOM 801 O O . LEU A 1 98 ? 10.291 11.016 -17.185 1.00 73.50 98 LEU A O 1
ATOM 805 N N . SER A 1 99 ? 11.162 12.718 -18.356 1.00 58.97 99 SER A N 1
ATOM 806 C CA . SER A 1 99 ? 12.019 11.901 -19.228 1.00 58.97 99 SER A CA 1
ATOM 807 C C . SER A 1 99 ? 13.323 11.431 -18.576 1.00 58.97 99 SER A C 1
ATOM 809 O O . SER A 1 99 ? 13.911 10.468 -19.063 1.00 58.97 99 SER A O 1
ATOM 811 N N . HIS A 1 100 ? 13.780 12.099 -17.509 1.00 61.09 100 HIS A N 1
ATOM 812 C CA . HIS A 1 100 ? 15.145 11.968 -16.976 1.00 61.09 100 HIS A CA 1
ATOM 813 C C . HIS A 1 100 ? 15.338 11.608 -15.478 1.00 61.09 100 HIS A C 1
ATOM 815 O O . HIS A 1 100 ? 16.490 11.391 -15.118 1.00 61.09 100 HIS A O 1
ATOM 821 N N . PRO A 1 101 ? 14.328 11.477 -14.584 1.00 72.00 101 PRO A N 1
ATOM 822 C CA . PRO A 1 101 ? 14.582 11.096 -13.185 1.00 72.00 101 PRO A CA 1
ATOM 823 C C . PRO A 1 101 ? 14.766 9.579 -12.986 1.00 72.00 101 PRO A C 1
ATOM 825 O O . PRO A 1 101 ? 14.890 9.118 -11.857 1.00 72.00 101 PRO A O 1
ATOM 828 N N . PHE A 1 102 ? 14.755 8.792 -14.067 1.00 76.56 102 PHE A N 1
ATOM 829 C CA . PHE A 1 102 ? 14.987 7.349 -14.043 1.00 76.56 102 PHE A CA 1
ATOM 830 C C . PHE A 1 102 ? 16.271 7.026 -14.815 1.00 76.56 102 PHE A C 1
ATOM 832 O O . PHE A 1 102 ? 16.401 7.487 -15.950 1.00 76.56 102 PHE A O 1
ATOM 839 N N . PRO A 1 103 ? 17.186 6.204 -14.262 1.00 78.19 103 PRO A N 1
ATOM 840 C CA . PRO A 1 103 ? 18.478 5.917 -14.890 1.00 78.19 103 PRO A CA 1
ATOM 841 C C . PRO A 1 103 ? 18.358 5.086 -16.176 1.00 78.19 103 PRO A C 1
ATOM 843 O O . PRO A 1 103 ? 19.284 5.050 -16.978 1.00 78.19 103 PRO A O 1
ATOM 846 N N . SER A 1 104 ? 17.224 4.411 -16.397 1.00 83.56 104 SER A N 1
ATOM 847 C CA . SER A 1 104 ? 16.978 3.634 -17.610 1.00 83.56 104 SER A CA 1
ATOM 848 C C . SER A 1 104 ? 15.496 3.600 -17.995 1.00 83.56 104 SER A C 1
ATOM 850 O O . SER A 1 104 ? 14.591 3.811 -17.179 1.00 83.56 104 SER A O 1
ATOM 852 N N . GLY A 1 105 ? 15.228 3.260 -19.260 1.00 81.81 105 GLY A N 1
ATOM 853 C CA . GLY A 1 105 ? 13.869 2.983 -19.732 1.00 81.81 105 GLY A CA 1
ATOM 854 C C . GLY A 1 105 ? 13.223 1.768 -19.048 1.00 81.81 105 GLY A C 1
ATOM 855 O O . GLY A 1 105 ? 11.998 1.715 -18.948 1.00 81.81 105 GLY A O 1
ATOM 856 N N . ALA A 1 106 ? 14.027 0.825 -18.540 1.00 83.88 106 ALA A N 1
ATOM 857 C CA . ALA A 1 106 ? 13.555 -0.296 -17.728 1.00 83.88 106 ALA A CA 1
ATOM 858 C C . ALA A 1 106 ? 13.101 0.182 -16.339 1.00 83.88 106 ALA A C 1
ATOM 860 O O . ALA A 1 106 ? 11.966 -0.092 -15.953 1.00 83.88 106 ALA A O 1
ATOM 861 N N . ALA A 1 107 ? 13.907 1.008 -15.661 1.00 83.56 107 ALA A N 1
ATOM 862 C CA . ALA A 1 107 ? 13.561 1.614 -14.374 1.00 83.56 107 ALA A CA 1
ATOM 863 C C . ALA A 1 107 ? 12.242 2.400 -14.444 1.00 83.56 107 ALA A C 1
ATOM 865 O O . ALA A 1 107 ? 11.345 2.213 -13.621 1.00 83.56 107 ALA A O 1
ATOM 866 N N . ARG A 1 108 ? 12.080 3.218 -15.494 1.00 85.88 108 ARG A N 1
ATOM 867 C CA . ARG A 1 108 ? 10.849 3.976 -15.764 1.00 85.88 108 ARG A CA 1
ATOM 868 C C . ARG A 1 108 ? 9.633 3.061 -15.976 1.00 85.88 108 ARG A C 1
ATOM 870 O O . ARG A 1 108 ? 8.553 3.353 -15.463 1.00 85.88 108 ARG A O 1
ATOM 877 N N . LYS A 1 109 ? 9.788 1.950 -16.712 1.00 85.88 109 LYS A N 1
ATOM 878 C CA . LYS A 1 109 ? 8.726 0.940 -16.892 1.00 85.88 109 LYS A CA 1
ATOM 879 C C . LYS A 1 109 ? 8.374 0.250 -15.573 1.00 85.88 109 LYS A C 1
ATOM 881 O O . LYS A 1 109 ? 7.190 0.108 -15.284 1.00 85.88 109 LYS A O 1
ATOM 886 N N . ALA A 1 110 ? 9.365 -0.152 -14.779 1.00 86.44 110 ALA A N 1
ATOM 887 C CA . ALA A 1 110 ? 9.166 -0.850 -13.512 1.00 86.44 110 ALA A CA 1
ATOM 888 C C . ALA A 1 110 ? 8.478 0.041 -12.462 1.00 86.44 110 ALA A C 1
ATOM 890 O O . ALA A 1 110 ? 7.476 -0.376 -11.887 1.00 86.44 110 ALA A O 1
ATOM 891 N N . ALA A 1 111 ? 8.907 1.298 -12.306 1.00 85.75 111 ALA A N 1
ATOM 892 C CA . ALA A 1 111 ? 8.232 2.280 -11.451 1.00 85.75 111 ALA A CA 1
ATOM 893 C C . ALA A 1 111 ? 6.758 2.473 -11.852 1.00 85.75 111 ALA A C 1
ATOM 895 O O . ALA A 1 111 ? 5.854 2.457 -11.013 1.00 85.75 111 ALA A O 1
ATOM 896 N N . LEU A 1 112 ? 6.496 2.577 -13.161 1.00 85.56 112 LEU A N 1
ATOM 897 C CA . LEU A 1 112 ? 5.144 2.691 -13.701 1.00 85.56 112 LEU A CA 1
ATOM 898 C C . LEU A 1 112 ? 4.313 1.407 -13.504 1.00 85.56 112 LEU A C 1
ATOM 900 O O . LEU A 1 112 ? 3.108 1.497 -13.272 1.00 85.56 112 LEU A O 1
ATOM 904 N N . LYS A 1 113 ? 4.933 0.221 -13.577 1.00 85.06 113 LYS A N 1
ATOM 905 C CA . LYS A 1 113 ? 4.317 -1.097 -13.326 1.00 85.06 113 LYS A CA 1
ATOM 906 C C . LYS A 1 113 ? 3.934 -1.236 -11.849 1.00 85.06 113 LYS A C 1
ATOM 908 O O . LYS A 1 113 ? 2.787 -1.576 -11.560 1.00 85.06 113 LYS A O 1
ATOM 913 N N . ALA A 1 114 ? 4.834 -0.889 -10.928 1.00 85.38 114 ALA A N 1
ATOM 914 C CA . ALA A 1 114 ? 4.581 -0.866 -9.489 1.00 85.38 114 ALA A CA 1
ATOM 915 C C . ALA A 1 114 ? 3.421 0.085 -9.140 1.00 85.38 114 ALA A C 1
ATOM 917 O O . ALA A 1 114 ? 2.365 -0.366 -8.691 1.00 85.38 114 ALA A O 1
ATOM 918 N N . GLY A 1 115 ? 3.559 1.380 -9.449 1.00 80.69 115 GLY A N 1
ATOM 919 C CA . GLY A 1 115 ? 2.585 2.407 -9.063 1.00 80.69 115 GLY A CA 1
ATOM 920 C C . GLY A 1 115 ? 1.222 2.325 -9.768 1.00 80.69 115 GLY A C 1
ATOM 921 O O . GLY A 1 115 ? 0.237 2.860 -9.264 1.00 80.69 115 GLY A O 1
ATOM 922 N N . ARG A 1 116 ? 1.114 1.631 -10.913 1.00 80.00 116 ARG A N 1
ATOM 923 C CA . ARG A 1 116 ? -0.190 1.342 -11.548 1.00 80.00 116 ARG A CA 1
ATOM 924 C C . ARG A 1 116 ? -0.866 0.074 -11.041 1.00 80.00 116 ARG A C 1
ATOM 926 O O . ARG A 1 116 ? -2.090 0.004 -11.110 1.00 80.00 116 ARG A O 1
ATOM 933 N N . THR A 1 117 ? -0.110 -0.944 -10.627 1.00 78.56 117 THR A N 1
ATOM 934 C CA . THR A 1 117 ? -0.689 -2.256 -10.280 1.00 78.56 117 THR A CA 1
ATOM 935 C C . THR A 1 117 ? -0.873 -2.469 -8.784 1.00 78.56 117 THR A C 1
ATOM 937 O O . THR A 1 117 ? -1.724 -3.272 -8.413 1.00 78.56 117 THR A O 1
ATOM 940 N N . GLY A 1 118 ? -0.082 -1.803 -7.933 1.00 74.56 118 GLY A N 1
ATOM 941 C CA . GLY A 1 118 ? -0.098 -2.018 -6.482 1.00 74.56 118 GLY A CA 1
ATOM 942 C C . GLY A 1 118 ? 0.270 -3.448 -6.057 1.00 74.56 118 GLY A C 1
ATOM 943 O O . GLY A 1 118 ? -0.035 -3.841 -4.935 1.00 74.56 118 GLY A O 1
ATOM 944 N N . ARG A 1 119 ? 0.875 -4.251 -6.949 1.00 82.44 119 ARG A N 1
ATOM 945 C CA . ARG A 1 119 ? 1.259 -5.645 -6.678 1.00 82.44 119 ARG A CA 1
ATOM 946 C C . ARG A 1 119 ? 2.650 -5.701 -6.055 1.00 82.44 119 ARG A C 1
ATOM 948 O O . ARG A 1 119 ? 3.584 -5.143 -6.625 1.00 82.44 119 ARG A O 1
ATOM 955 N N . LEU A 1 120 ? 2.792 -6.466 -4.969 1.00 82.38 120 LEU A N 1
ATOM 956 C CA . LEU A 1 120 ? 4.073 -6.713 -4.296 1.00 82.38 120 LEU A CA 1
ATOM 957 C C . LEU A 1 120 ? 5.157 -7.198 -5.272 1.00 82.38 120 LEU A C 1
ATOM 959 O O . LEU A 1 120 ? 6.222 -6.607 -5.329 1.00 82.38 120 LEU A O 1
ATOM 963 N N . ASP A 1 121 ? 4.844 -8.187 -6.111 1.00 83.94 121 ASP A N 1
ATOM 964 C CA . ASP A 1 121 ? 5.692 -8.682 -7.211 1.00 83.94 121 ASP A CA 1
ATOM 965 C C . ASP A 1 121 ? 6.257 -7.553 -8.099 1.00 83.94 121 ASP A C 1
ATOM 967 O O . ASP A 1 121 ? 7.454 -7.485 -8.358 1.00 83.94 121 ASP A O 1
ATOM 971 N N . SER A 1 122 ? 5.418 -6.597 -8.503 1.00 84.75 122 SER A N 1
ATOM 972 C CA . SER A 1 122 ? 5.843 -5.466 -9.338 1.00 84.75 122 SER A CA 1
ATOM 973 C C . SER A 1 122 ? 6.615 -4.390 -8.563 1.00 84.75 122 SER A C 1
ATOM 975 O O . SER A 1 122 ? 7.396 -3.661 -9.168 1.00 84.75 122 SER A O 1
ATOM 977 N N . PHE A 1 123 ? 6.423 -4.295 -7.244 1.00 85.00 123 PHE A N 1
ATOM 978 C CA . PHE A 1 123 ? 7.218 -3.438 -6.361 1.00 85.00 123 PHE A CA 1
ATOM 979 C C . PHE A 1 123 ? 8.595 -4.051 -6.066 1.00 85.00 123 PHE A C 1
ATOM 981 O O . PHE A 1 123 ? 9.596 -3.351 -6.160 1.00 85.00 123 PHE A O 1
ATOM 988 N N . LEU A 1 124 ? 8.672 -5.359 -5.809 1.00 86.00 124 LEU A N 1
ATOM 989 C CA . LEU A 1 124 ? 9.931 -6.085 -5.624 1.00 86.00 124 LEU A CA 1
ATOM 990 C C . LEU A 1 124 ? 10.767 -6.075 -6.909 1.00 86.00 124 LEU A C 1
ATOM 992 O O . LEU A 1 124 ? 11.933 -5.706 -6.852 1.00 86.00 124 LEU A O 1
ATOM 996 N N . GLN A 1 125 ? 10.165 -6.325 -8.081 1.00 85.12 125 GLN A N 1
ATOM 997 C CA . GLN A 1 125 ? 10.826 -6.122 -9.383 1.00 85.12 125 GLN A CA 1
ATOM 998 C C . GLN A 1 125 ? 11.399 -4.702 -9.541 1.00 85.12 125 GLN A C 1
ATOM 1000 O O . GLN A 1 125 ? 12.453 -4.531 -10.150 1.00 85.12 125 GLN A O 1
ATOM 1005 N N . PHE A 1 126 ? 10.726 -3.679 -8.996 1.00 86.69 126 PHE A N 1
ATOM 1006 C CA . PHE A 1 126 ? 11.242 -2.312 -9.017 1.00 86.69 126 PHE A CA 1
ATOM 1007 C C . PHE A 1 126 ? 12.418 -2.118 -8.047 1.00 86.69 126 PHE A C 1
ATOM 1009 O O . PHE A 1 126 ? 13.457 -1.616 -8.467 1.00 86.69 126 PHE A O 1
ATOM 1016 N N . VAL A 1 127 ? 12.291 -2.547 -6.787 1.00 85.94 127 VAL A N 1
ATOM 1017 C CA . VAL A 1 127 ? 13.354 -2.426 -5.773 1.00 85.94 127 VAL A CA 1
ATOM 1018 C C . VAL A 1 127 ? 14.601 -3.214 -6.178 1.00 85.94 127 VAL A C 1
ATOM 1020 O O . VAL A 1 127 ? 15.687 -2.645 -6.189 1.00 85.94 127 VAL A O 1
ATOM 1023 N N . CYS A 1 128 ? 14.456 -4.476 -6.592 1.00 84.94 128 CYS A N 1
ATOM 1024 C CA . CYS A 1 128 ? 15.572 -5.316 -7.028 1.00 84.94 128 CYS A CA 1
ATOM 1025 C C . CYS A 1 128 ? 16.318 -4.719 -8.231 1.00 84.94 128 CYS A C 1
ATOM 1027 O O . CYS A 1 128 ? 17.543 -4.764 -8.263 1.00 84.94 128 CYS A O 1
ATOM 1029 N N . GLY A 1 129 ? 15.612 -4.102 -9.186 1.00 85.88 129 GLY A N 1
ATOM 1030 C CA . GLY A 1 129 ? 16.256 -3.398 -10.299 1.00 85.88 129 GLY A CA 1
ATOM 1031 C C . GLY A 1 129 ? 16.993 -2.116 -9.881 1.00 85.88 129 GLY A C 1
ATOM 1032 O O . GLY A 1 129 ? 17.975 -1.728 -10.511 1.00 85.88 129 GLY A O 1
ATOM 1033 N N . VAL A 1 130 ? 16.568 -1.459 -8.794 1.00 85.12 130 VAL A N 1
ATOM 1034 C CA . VAL A 1 130 ? 17.314 -0.338 -8.195 1.00 85.12 130 VAL A CA 1
ATOM 1035 C C . VAL A 1 130 ? 18.558 -0.830 -7.445 1.00 85.12 130 VAL A C 1
ATOM 1037 O O . VAL A 1 130 ? 19.601 -0.193 -7.558 1.00 85.12 130 VAL A O 1
ATOM 1040 N N . THR A 1 131 ? 18.482 -1.943 -6.705 1.00 85.19 131 THR A N 1
ATOM 1041 C CA . THR A 1 131 ? 19.592 -2.428 -5.859 1.00 85.19 131 THR A CA 1
ATOM 1042 C C . THR A 1 131 ? 20.639 -3.253 -6.605 1.00 85.19 131 THR A C 1
ATOM 1044 O O . THR A 1 131 ? 21.817 -3.162 -6.275 1.00 85.19 131 THR A O 1
ATOM 1047 N N . PHE A 1 132 ? 20.232 -4.056 -7.592 1.00 85.19 132 PHE A N 1
ATOM 1048 C CA . PHE A 1 132 ? 21.112 -4.970 -8.339 1.00 85.19 132 PHE A CA 1
ATOM 1049 C C . PHE A 1 132 ? 21.368 -4.521 -9.788 1.00 85.19 132 PHE A C 1
ATOM 1051 O O . PHE A 1 132 ? 22.124 -5.165 -10.511 1.00 85.19 132 PHE A O 1
ATOM 1058 N N . GLY A 1 133 ? 20.771 -3.402 -10.206 1.00 83.38 133 GLY A N 1
ATOM 1059 C CA . GL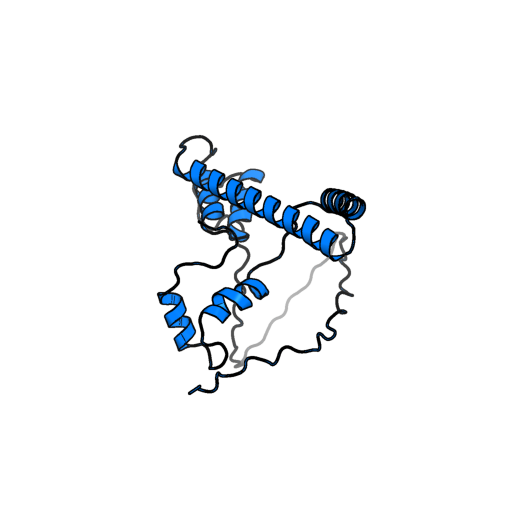Y A 1 133 ? 20.851 -2.886 -11.570 1.00 83.38 133 GLY A CA 1
ATOM 1060 C C . GLY A 1 133 ? 19.754 -3.423 -12.494 1.00 83.38 133 GLY A C 1
ATOM 1061 O O . GLY A 1 133 ? 18.981 -4.317 -12.153 1.00 83.38 133 GLY A O 1
ATOM 1062 N N . TRP A 1 134 ? 19.676 -2.843 -13.692 1.00 82.12 134 TRP A N 1
ATOM 1063 C CA . TRP A 1 134 ? 18.669 -3.185 -14.699 1.00 82.12 134 TRP A CA 1
ATOM 1064 C C . TRP A 1 134 ? 19.315 -3.999 -15.824 1.00 82.12 134 TRP A C 1
ATOM 1066 O O . TRP A 1 134 ? 20.302 -3.515 -16.380 1.00 82.12 134 TRP A O 1
ATOM 1076 N N . PRO A 1 135 ? 18.770 -5.166 -16.218 1.00 68.25 135 PRO A N 1
ATOM 1077 C CA . PRO A 1 135 ? 19.327 -5.943 -17.322 1.00 68.25 135 PRO A CA 1
ATOM 1078 C C . PRO A 1 135 ? 19.285 -5.151 -18.638 1.00 68.25 135 PRO A C 1
ATOM 1080 O O . PRO A 1 135 ? 18.257 -4.579 -19.024 1.00 68.25 135 PRO A O 1
ATOM 1083 N N . GLU A 1 136 ? 20.416 -5.105 -19.342 1.00 59.25 136 GLU A N 1
ATOM 1084 C CA . GLU A 1 136 ? 20.549 -4.358 -20.592 1.00 59.25 136 GLU A CA 1
ATOM 1085 C C . GLU A 1 136 ? 19.896 -5.104 -21.768 1.00 59.25 136 GLU A C 1
ATOM 1087 O O . GLU A 1 136 ? 20.519 -5.907 -22.453 1.00 59.25 136 GLU A O 1
ATOM 1092 N N . ARG A 1 137 ? 18.626 -4.776 -22.046 1.00 55.06 137 ARG A N 1
ATOM 1093 C CA . ARG A 1 137 ? 17.874 -5.217 -23.243 1.00 55.06 137 ARG A CA 1
ATOM 1094 C C . ARG A 1 137 ? 17.715 -6.748 -23.412 1.00 55.06 137 ARG A C 1
ATOM 1096 O O . ARG A 1 137 ? 17.822 -7.248 -24.530 1.00 55.06 137 ARG A O 1
ATOM 1103 N 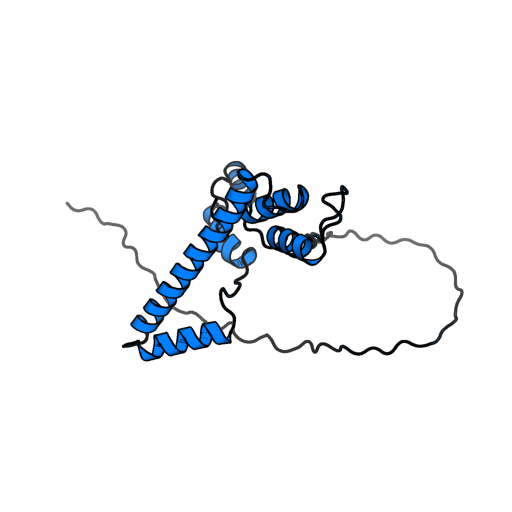N . GLY A 1 138 ? 17.319 -7.462 -22.358 1.00 46.84 138 GLY A N 1
ATOM 1104 C CA . GLY A 1 138 ? 16.821 -8.846 -22.439 1.00 46.84 138 GLY A CA 1
ATOM 1105 C C . GLY A 1 138 ? 15.553 -9.047 -21.599 1.00 46.84 138 GLY A C 1
ATOM 1106 O O . GLY A 1 138 ? 15.511 -8.580 -20.468 1.00 46.84 138 GLY A O 1
ATOM 1107 N N . GLY A 1 139 ? 14.523 -9.685 -22.177 1.00 47.47 139 GLY A N 1
ATOM 1108 C CA . GLY A 1 139 ? 13.356 -10.258 -21.478 1.00 47.47 139 GLY A CA 1
ATOM 1109 C C . GLY A 1 139 ? 12.407 -9.343 -20.665 1.00 47.47 139 GLY A C 1
ATOM 1110 O O . GLY A 1 139 ? 12.715 -8.225 -20.267 1.00 47.47 139 GLY A O 1
ATOM 1111 N N . GLU A 1 140 ? 11.214 -9.870 -20.359 1.00 52.47 140 GLU A N 1
ATOM 1112 C CA . GLU A 1 140 ? 10.574 -9.669 -19.035 1.00 52.47 140 GLU A CA 1
ATOM 1113 C C . GLU A 1 140 ? 10.814 -10.908 -18.132 1.00 52.47 140 GLU A C 1
ATOM 1115 O O . GLU A 1 140 ? 10.161 -11.081 -17.103 1.00 52.47 140 GLU A O 1
ATOM 1120 N N . GLU A 1 141 ? 11.735 -11.788 -18.539 1.00 52.81 141 GLU A N 1
ATOM 1121 C CA . GLU A 1 141 ? 11.946 -13.132 -17.985 1.00 52.81 141 GLU A CA 1
ATOM 1122 C C . GLU A 1 141 ? 13.148 -13.192 -17.022 1.00 52.81 141 GLU A C 1
ATOM 1124 O O . GLU A 1 141 ? 13.088 -13.935 -16.050 1.00 52.81 141 GLU A O 1
ATOM 1129 N N . ASP A 1 142 ? 14.163 -12.335 -17.201 1.00 50.97 142 ASP A N 1
ATOM 1130 C CA . ASP A 1 142 ? 15.392 -12.301 -16.378 1.00 50.97 142 ASP A CA 1
ATOM 1131 C C . ASP A 1 142 ? 15.227 -11.627 -14.997 1.00 50.97 142 ASP A C 1
ATOM 1133 O O . ASP A 1 142 ? 16.175 -11.557 -14.213 1.00 50.97 142 ASP A O 1
ATOM 1137 N N . LEU A 1 143 ? 14.042 -11.093 -14.676 1.00 55.41 143 LEU A N 1
ATOM 1138 C CA . LEU A 1 143 ? 13.740 -10.593 -13.329 1.00 55.41 143 LEU A CA 1
ATOM 1139 C C . LEU A 1 143 ? 13.091 -11.707 -12.498 1.00 55.41 143 LEU A C 1
ATOM 1141 O O . LEU A 1 143 ? 12.202 -12.381 -13.021 1.00 55.41 143 LEU A O 1
ATOM 1145 N N . PRO A 1 144 ? 13.441 -11.863 -11.204 1.00 51.53 144 PRO A N 1
ATOM 1146 C CA . PRO A 1 144 ? 12.889 -12.917 -10.359 1.00 51.53 144 PRO A CA 1
ATOM 1147 C C . PRO A 1 144 ? 11.366 -12.785 -10.259 1.00 51.53 144 PRO A C 1
ATOM 1149 O O . PRO A 1 144 ? 10.834 -11.912 -9.568 1.00 51.53 144 PRO A O 1
ATOM 1152 N N . GLN A 1 145 ? 10.659 -13.657 -10.975 1.00 53.94 145 GLN A N 1
ATOM 1153 C CA . GLN A 1 145 ? 9.219 -13.809 -10.846 1.00 53.94 145 GLN A CA 1
ATOM 1154 C C . GLN A 1 145 ? 8.960 -14.645 -9.596 1.00 53.94 145 GLN A C 1
ATOM 1156 O O . GLN A 1 145 ? 9.530 -15.722 -9.444 1.00 53.94 145 GLN A O 1
ATOM 1161 N N . ILE A 1 146 ? 8.093 -14.171 -8.698 1.00 53.16 146 ILE A N 1
ATOM 1162 C CA . ILE A 1 146 ? 7.599 -15.035 -7.623 1.00 53.16 146 ILE A CA 1
ATOM 1163 C C . ILE A 1 146 ? 6.744 -16.110 -8.294 1.00 53.16 146 ILE A C 1
ATOM 1165 O O . ILE A 1 146 ? 5.723 -15.778 -8.909 1.00 53.16 146 ILE A O 1
ATOM 1169 N N . ASP A 1 147 ? 7.190 -17.365 -8.200 1.00 45.66 147 ASP A N 1
ATOM 1170 C CA . ASP A 1 147 ? 6.596 -18.495 -8.908 1.00 45.66 147 ASP A CA 1
ATOM 1171 C C . ASP A 1 147 ? 5.077 -18.514 -8.764 1.00 45.66 147 ASP A C 1
ATOM 1173 O O . ASP A 1 147 ? 4.510 -18.484 -7.665 1.00 45.66 147 ASP A O 1
ATOM 1177 N N . ARG A 1 148 ? 4.388 -18.587 -9.907 1.00 46.72 148 ARG A N 1
ATOM 1178 C CA . ARG A 1 148 ? 2.951 -18.848 -9.892 1.00 46.72 148 ARG A CA 1
ATOM 1179 C C . ARG A 1 148 ? 2.767 -20.249 -9.343 1.00 46.72 148 ARG A C 1
ATOM 1181 O O . ARG A 1 148 ? 3.306 -21.190 -9.919 1.00 46.72 148 ARG A O 1
ATOM 1188 N N . ALA A 1 149 ? 1.988 -20.370 -8.269 1.00 43.59 149 ALA A N 1
ATOM 1189 C CA . ALA A 1 149 ? 1.630 -21.656 -7.690 1.00 43.59 149 ALA A CA 1
ATOM 1190 C C . ALA A 1 149 ? 1.185 -22.613 -8.806 1.00 43.59 149 ALA A C 1
ATOM 1192 O O . ALA A 1 149 ? 0.158 -22.392 -9.450 1.00 43.59 149 ALA A O 1
ATOM 1193 N N . ARG A 1 150 ? 2.014 -23.631 -9.061 1.00 42.47 150 ARG A N 1
ATOM 1194 C CA . ARG A 1 150 ? 1.779 -24.662 -10.069 1.00 42.47 150 ARG A CA 1
ATOM 1195 C C . ARG A 1 150 ? 0.509 -25.396 -9.661 1.00 42.47 150 ARG A C 1
ATOM 1197 O O . ARG A 1 150 ? 0.522 -26.129 -8.674 1.00 42.47 150 ARG A O 1
ATOM 1204 N N . GLU A 1 151 ? -0.590 -25.128 -10.367 1.00 42.97 151 GLU A N 1
ATOM 1205 C CA . GLU A 1 151 ? -1.869 -25.786 -10.101 1.00 42.97 151 GLU A CA 1
ATOM 1206 C C . GLU A 1 151 ? -1.654 -27.303 -10.168 1.00 42.97 151 GLU A C 1
ATOM 1208 O O . GLU A 1 151 ? -0.955 -27.799 -11.055 1.00 42.97 151 GLU A O 1
ATOM 1213 N N . GLY A 1 152 ? -2.159 -28.014 -9.156 1.00 41.56 152 GLY A N 1
ATOM 1214 C CA . GLY A 1 152 ? -1.833 -29.419 -8.940 1.00 41.56 152 GLY A CA 1
ATOM 1215 C C . GLY A 1 152 ? -2.299 -30.274 -10.109 1.00 41.56 152 GLY A C 1
ATOM 1216 O O . GLY A 1 152 ? -3.500 -30.365 -10.361 1.00 41.56 152 GLY A O 1
ATOM 1217 N N . ASP A 1 153 ? -1.345 -30.899 -10.795 1.00 37.72 153 ASP A N 1
ATOM 1218 C CA . ASP A 1 153 ? -1.623 -31.828 -11.882 1.00 37.72 153 ASP A CA 1
ATOM 1219 C C . ASP A 1 153 ? -2.297 -33.078 -11.299 1.00 37.72 153 ASP A C 1
ATOM 1221 O O . ASP A 1 153 ? -1.687 -33.853 -10.556 1.00 37.72 153 ASP A O 1
ATOM 1225 N N . GLY A 1 154 ? -3.601 -33.208 -11.548 1.00 35.94 154 GLY A N 1
ATOM 1226 C CA . GLY A 1 154 ? -4.411 -34.329 -11.086 1.00 35.94 154 GLY A CA 1
ATOM 1227 C C . GLY A 1 154 ? -4.054 -35.561 -11.901 1.00 35.94 154 GLY A C 1
ATOM 1228 O O . GLY A 1 154 ? -4.564 -35.727 -13.006 1.00 35.94 154 GLY A O 1
ATOM 1229 N N . GLY A 1 155 ? -3.142 -36.371 -11.365 1.00 38.00 155 GLY A N 1
ATOM 1230 C CA . GLY A 1 155 ? -2.474 -37.425 -12.119 1.00 38.00 155 GLY A CA 1
ATOM 1231 C C . GLY A 1 155 ? -3.396 -38.506 -12.682 1.00 38.00 155 GLY A C 1
ATOM 1232 O O . GLY A 1 155 ? -4.530 -38.702 -12.245 1.00 38.00 155 GLY A O 1
ATOM 1233 N N . HIS A 1 156 ? -2.843 -39.260 -13.628 1.00 34.31 156 HIS A N 1
ATOM 1234 C CA . HIS A 1 156 ? -3.380 -40.548 -14.035 1.00 34.31 156 HIS A CA 1
ATOM 1235 C C . HIS A 1 156 ? -2.239 -41.560 -14.110 1.00 34.31 156 HIS A C 1
ATOM 1237 O O . HIS A 1 156 ? -1.373 -41.467 -14.980 1.00 34.31 156 HIS A O 1
ATOM 1243 N N . ASP A 1 157 ? -2.247 -42.523 -13.193 1.00 44.03 157 ASP A N 1
ATOM 1244 C CA . ASP A 1 157 ? -1.342 -43.663 -13.244 1.00 44.03 157 ASP A CA 1
ATOM 1245 C C . ASP A 1 157 ? -1.637 -44.534 -14.471 1.00 44.03 157 ASP A C 1
ATOM 1247 O O . ASP A 1 157 ? -2.796 -44.771 -14.821 1.00 44.03 157 ASP A O 1
ATOM 1251 N N . ASN A 1 158 ? -0.579 -45.077 -15.069 1.00 38.84 158 ASN A N 1
ATOM 1252 C CA . ASN A 1 158 ? -0.542 -46.460 -15.540 1.00 38.84 158 ASN A CA 1
ATOM 1253 C C . ASN A 1 158 ? 0.920 -46.891 -15.688 1.00 38.84 158 ASN A C 1
ATOM 1255 O O . ASN A 1 158 ? 1.747 -46.129 -16.189 1.00 38.84 158 ASN A O 1
ATOM 1259 N N . ALA A 1 159 ? 1.236 -48.103 -15.235 1.00 39.31 159 ALA A N 1
ATOM 1260 C CA . ALA A 1 159 ? 2.600 -48.608 -15.158 1.00 39.31 159 ALA A CA 1
ATOM 1261 C C . ALA A 1 159 ? 2.794 -49.852 -16.032 1.00 39.31 159 ALA A C 1
ATOM 1263 O O . ALA A 1 159 ? 2.086 -50.839 -15.858 1.00 39.31 159 ALA A O 1
ATOM 1264 N N . ASP A 1 160 ? 3.788 -49.792 -16.917 1.00 36.16 160 ASP A N 1
ATOM 1265 C CA . ASP A 1 160 ? 4.583 -50.917 -17.433 1.00 36.16 160 ASP A CA 1
ATOM 1266 C C . ASP A 1 160 ? 5.771 -50.311 -18.219 1.00 36.16 160 ASP A C 1
ATOM 1268 O O . ASP A 1 160 ? 5.631 -49.244 -18.814 1.00 36.16 160 ASP A O 1
ATOM 1272 N N . GLY A 1 161 ? 6.978 -50.874 -18.278 1.00 34.16 161 GLY A N 1
ATOM 1273 C CA . GLY A 1 161 ? 7.505 -52.070 -17.619 1.00 34.16 161 GLY A CA 1
ATOM 1274 C C . GLY A 1 161 ? 8.857 -52.445 -18.248 1.00 34.16 161 GLY A C 1
ATOM 1275 O O . GLY A 1 161 ? 8.900 -52.897 -19.389 1.00 34.16 161 GLY A O 1
ATOM 1276 N N . GLY A 1 162 ? 9.981 -52.229 -17.554 1.00 30.55 162 GLY A N 1
ATOM 1277 C CA . GLY A 1 162 ? 11.325 -52.469 -18.111 1.00 30.55 162 GLY A CA 1
ATOM 1278 C C . GLY A 1 162 ? 12.451 -52.221 -17.100 1.00 30.55 162 GLY A C 1
ATOM 1279 O O . GLY A 1 162 ? 12.352 -51.313 -16.281 1.00 30.55 162 GLY A O 1
ATOM 1280 N N . VAL A 1 163 ? 13.496 -53.060 -17.108 1.00 38.78 163 VAL A N 1
ATOM 1281 C CA . VAL A 1 163 ? 14.478 -53.183 -16.005 1.00 38.78 163 VAL A CA 1
ATOM 1282 C C . VAL A 1 163 ? 15.915 -53.349 -16.537 1.00 38.78 163 VAL A C 1
ATOM 1284 O O . VAL A 1 163 ? 16.093 -53.929 -17.607 1.00 38.78 163 VAL A O 1
ATOM 1287 N N . ARG A 1 164 ? 16.909 -52.987 -15.699 1.00 35.56 164 ARG A N 1
ATOM 1288 C CA . ARG A 1 164 ? 18.389 -53.158 -15.809 1.00 35.56 164 ARG A CA 1
ATOM 1289 C C . ARG A 1 164 ? 19.121 -52.006 -16.521 1.00 35.56 164 ARG A C 1
ATOM 1291 O O . ARG A 1 164 ? 18.591 -51.468 -17.482 1.00 35.56 164 ARG A O 1
ATOM 1298 N N . GLY A 1 165 ? 20.338 -51.608 -16.130 1.00 34.56 165 GLY A N 1
ATOM 1299 C CA . GLY A 1 165 ? 21.202 -51.973 -14.979 1.00 34.56 165 GLY A CA 1
ATOM 1300 C C . GLY A 1 165 ? 21.837 -50.699 -14.381 1.00 34.56 165 GLY A C 1
ATOM 1301 O O . GLY A 1 165 ? 21.783 -49.655 -15.019 1.00 34.56 165 GLY A O 1
ATOM 1302 N N . ASP A 1 166 ? 22.223 -50.655 -13.104 1.00 37.00 166 ASP A N 1
ATOM 1303 C CA . ASP A 1 166 ? 23.405 -51.303 -12.491 1.00 37.00 166 ASP A CA 1
ATOM 1304 C C . ASP A 1 166 ? 24.738 -50.620 -12.877 1.00 37.00 166 ASP A C 1
ATOM 1306 O O . ASP A 1 166 ? 25.007 -50.421 -14.060 1.00 37.00 166 ASP A O 1
ATOM 1310 N N . GLY A 1 167 ? 25.548 -50.244 -11.877 1.00 34.00 167 GLY A N 1
ATOM 1311 C CA . GLY A 1 167 ? 26.797 -49.485 -12.050 1.00 34.00 167 GLY A CA 1
ATOM 1312 C C . GLY A 1 167 ? 26.962 -48.258 -11.134 1.00 34.00 167 GLY A C 1
ATOM 1313 O O . GLY A 1 167 ? 26.600 -47.143 -11.495 1.00 34.00 167 GLY A O 1
ATOM 1314 N N . GLY A 1 168 ? 27.595 -48.467 -9.981 1.00 31.08 168 GLY A N 1
ATOM 1315 C CA . GLY A 1 168 ? 28.263 -47.456 -9.143 1.00 31.08 168 GLY A CA 1
ATOM 1316 C C . GLY A 1 168 ? 29.412 -48.140 -8.377 1.00 31.08 168 GLY A C 1
ATOM 1317 O O . GLY A 1 168 ? 29.644 -49.326 -8.639 1.00 31.08 168 GLY A O 1
ATOM 1318 N N . PRO A 1 169 ? 30.094 -47.496 -7.408 1.00 53.31 169 PRO A N 1
ATOM 1319 C CA . PRO A 1 169 ? 29.980 -46.108 -6.932 1.00 53.31 169 PRO A CA 1
ATOM 1320 C C . PRO A 1 169 ? 31.301 -45.308 -7.087 1.00 53.31 169 PRO A C 1
ATOM 1322 O O . PRO A 1 169 ? 32.306 -45.884 -7.483 1.00 53.31 169 PRO A O 1
ATOM 1325 N N . GLU A 1 170 ? 31.326 -44.028 -6.682 1.00 37.03 170 GLU A N 1
ATOM 1326 C CA . GLU A 1 170 ? 32.466 -43.433 -5.943 1.00 37.03 170 GLU A CA 1
ATOM 1327 C C . GLU A 1 170 ? 32.089 -42.081 -5.277 1.00 37.03 170 GLU A C 1
ATOM 1329 O O . GLU A 1 170 ? 31.627 -41.150 -5.931 1.00 37.03 170 GLU A O 1
ATOM 1334 N N . GLU A 1 171 ? 32.291 -42.017 -3.958 1.00 43.16 171 GLU A N 1
ATOM 1335 C CA . GLU A 1 171 ? 32.308 -40.869 -3.017 1.00 43.16 171 GLU A CA 1
ATOM 1336 C C . GLU A 1 171 ? 33.547 -41.092 -2.099 1.00 43.16 171 GLU A C 1
ATOM 1338 O O . GLU A 1 171 ? 34.115 -42.192 -2.188 1.00 43.16 171 GLU A O 1
ATOM 1343 N N . PRO A 1 172 ? 33.988 -40.181 -1.190 1.00 48.09 172 PRO A N 1
ATOM 1344 C CA . PRO A 1 172 ? 33.457 -38.866 -0.764 1.00 48.09 172 PRO A CA 1
ATOM 1345 C C . PRO A 1 172 ? 34.345 -37.702 -1.302 1.00 48.09 172 PRO A C 1
ATOM 1347 O O . PRO A 1 172 ? 34.861 -37.857 -2.405 1.00 48.09 172 PRO A O 1
ATOM 1350 N N . GLU A 1 173 ? 34.601 -36.506 -0.732 1.00 40.31 173 GLU A N 1
ATOM 1351 C CA . GLU A 1 173 ? 34.320 -35.718 0.510 1.00 40.31 173 GLU A CA 1
ATOM 1352 C C . GLU A 1 173 ? 34.574 -34.221 0.123 1.00 40.31 173 GLU A C 1
ATOM 1354 O O . GLU A 1 173 ? 35.190 -33.982 -0.917 1.00 40.31 173 GLU A O 1
ATOM 1359 N N . ASP A 1 174 ? 34.213 -33.119 0.797 1.00 34.22 174 ASP A N 1
ATOM 1360 C CA . ASP A 1 174 ? 33.501 -32.736 2.040 1.00 34.22 174 ASP A CA 1
ATOM 1361 C C . ASP A 1 174 ? 32.733 -31.409 1.733 1.00 34.22 174 ASP A C 1
ATOM 1363 O O . ASP A 1 174 ? 32.852 -30.871 0.627 1.00 34.22 174 ASP A O 1
ATOM 1367 N N . GLY A 1 175 ? 31.981 -30.817 2.676 1.00 34.09 175 GLY A N 1
ATOM 1368 C CA . GLY A 1 175 ? 31.416 -29.474 2.467 1.00 34.09 175 GLY A CA 1
ATOM 1369 C C . GLY A 1 175 ? 30.663 -28.752 3.598 1.00 34.09 175 GLY A C 1
ATOM 1370 O O . GLY A 1 175 ? 30.004 -27.765 3.289 1.00 34.09 175 GLY A O 1
ATOM 1371 N N . ALA A 1 176 ? 30.722 -29.196 4.861 1.00 34.72 176 ALA A N 1
ATOM 1372 C CA . ALA A 1 176 ? 30.252 -28.471 6.066 1.00 34.72 176 ALA A CA 1
ATOM 1373 C C . ALA A 1 176 ? 28.926 -27.648 5.986 1.00 34.72 176 ALA A C 1
ATOM 1375 O O . ALA A 1 176 ? 28.913 -26.446 5.712 1.00 34.72 176 ALA A O 1
ATOM 1376 N N . SER A 1 177 ? 27.793 -28.246 6.381 1.00 40.31 177 SER A N 1
ATOM 1377 C CA . SER A 1 177 ? 26.509 -27.532 6.523 1.00 40.31 177 SER A CA 1
ATOM 1378 C C . SER A 1 177 ? 26.342 -26.807 7.870 1.00 40.31 177 SER A C 1
ATOM 1380 O O . SER A 1 177 ? 26.424 -27.451 8.916 1.00 40.31 177 SER A O 1
ATOM 1382 N N . VAL A 1 178 ? 25.939 -25.529 7.863 1.00 40.78 178 VAL A N 1
ATOM 1383 C CA . VAL A 1 178 ? 25.329 -24.852 9.029 1.00 40.78 178 VAL A CA 1
ATOM 1384 C C . VAL A 1 178 ? 24.218 -23.900 8.569 1.00 40.78 178 VAL A C 1
ATOM 1386 O O . VAL A 1 178 ? 24.527 -22.808 8.121 1.00 40.78 178 VAL A O 1
ATOM 1389 N N . TYR A 1 179 ? 22.948 -24.313 8.692 1.00 36.97 179 TYR A N 1
ATOM 1390 C CA . TYR A 1 179 ? 21.760 -23.466 8.961 1.00 36.97 179 TYR A CA 1
ATOM 1391 C C . TYR A 1 179 ? 20.521 -24.361 9.171 1.00 36.97 179 TYR A C 1
ATOM 1393 O O . TYR A 1 179 ? 19.644 -24.475 8.314 1.00 36.97 179 TYR A O 1
ATOM 1401 N N . SER A 1 180 ? 20.436 -25.018 10.329 1.00 32.84 180 SER A N 1
ATOM 1402 C CA . SER A 1 180 ? 19.228 -25.736 10.749 1.00 32.84 180 SER A CA 1
ATOM 1403 C C . SER A 1 180 ? 18.167 -24.742 11.238 1.00 32.84 180 SER A C 1
ATOM 1405 O O . SER A 1 180 ? 18.191 -24.323 12.395 1.00 32.84 180 SER A O 1
ATOM 1407 N N . TYR A 1 181 ? 17.236 -24.351 10.366 1.00 36.91 181 TYR A N 1
ATOM 1408 C CA . TYR A 1 181 ? 16.047 -23.611 10.796 1.00 36.91 181 TYR A CA 1
ATOM 1409 C C . TYR A 1 181 ? 15.053 -24.560 11.462 1.00 36.91 181 TYR A C 1
ATOM 1411 O O . TYR A 1 181 ? 14.438 -25.394 10.792 1.00 36.91 181 TYR A O 1
ATOM 1419 N N . ASP A 1 182 ? 14.887 -24.405 12.774 1.00 33.59 182 ASP A N 1
ATOM 1420 C CA . ASP A 1 182 ? 13.898 -25.147 13.547 1.00 33.59 182 ASP A CA 1
ATOM 1421 C C . ASP A 1 182 ? 12.483 -24.860 13.029 1.00 33.59 182 ASP A C 1
ATOM 1423 O O . ASP A 1 182 ? 12.009 -23.721 13.011 1.00 33.59 182 ASP A O 1
ATOM 1427 N N . LYS A 1 183 ? 11.795 -25.918 12.597 1.00 41.81 183 LYS A N 1
ATOM 1428 C CA . LYS A 1 183 ? 10.380 -25.881 12.224 1.00 41.81 183 LYS A CA 1
ATOM 1429 C C . LYS A 1 183 ? 9.559 -26.513 13.336 1.00 41.81 183 LYS A C 1
ATOM 1431 O O . LYS A 1 183 ? 9.313 -27.714 13.287 1.00 41.81 183 LYS A O 1
ATOM 1436 N N . ASN A 1 184 ? 9.068 -25.701 14.267 1.00 36.03 184 ASN A N 1
ATOM 1437 C CA . ASN A 1 184 ? 7.841 -25.988 15.012 1.00 36.03 184 ASN A CA 1
ATOM 1438 C C . ASN A 1 184 ? 7.254 -24.720 15.662 1.00 36.03 184 ASN A C 1
ATOM 1440 O O . ASN A 1 184 ? 7.859 -23.655 15.636 1.00 36.03 184 ASN A O 1
ATOM 1444 N N . GLU A 1 185 ? 6.043 -24.863 16.204 1.00 38.97 185 GLU A N 1
ATOM 1445 C CA . GLU A 1 185 ? 5.345 -23.888 17.063 1.00 38.97 185 GLU A CA 1
ATOM 1446 C C . GLU A 1 185 ? 4.950 -22.522 16.460 1.00 38.97 185 GLU A C 1
ATOM 1448 O O . GLU A 1 185 ? 5.238 -21.466 17.009 1.00 38.97 185 GLU A O 1
ATOM 1453 N N . TYR A 1 186 ? 4.098 -22.542 15.427 1.00 34.19 186 TYR A N 1
ATOM 1454 C CA . TYR A 1 186 ? 3.053 -21.510 15.285 1.00 34.19 186 TYR A CA 1
ATOM 1455 C C . TYR A 1 186 ? 1.682 -22.134 14.992 1.00 34.19 186 TYR A C 1
ATOM 1457 O O . TYR A 1 186 ? 1.141 -22.057 13.891 1.00 34.19 186 TYR A O 1
ATOM 1465 N N . ASN A 1 187 ? 1.106 -22.778 16.012 1.00 40.56 187 ASN A N 1
ATOM 1466 C CA . ASN A 1 187 ? -0.241 -23.351 15.947 1.00 40.56 187 ASN A CA 1
ATOM 1467 C C . ASN A 1 187 ? -1.012 -23.174 17.269 1.00 40.56 187 ASN A C 1
ATOM 1469 O O . ASN A 1 187 ? -1.317 -24.151 17.944 1.00 40.56 187 ASN A O 1
ATOM 1473 N N . ASN A 1 188 ? -1.314 -21.926 17.650 1.00 33.50 188 ASN A N 1
ATOM 1474 C CA . ASN A 1 188 ? -2.317 -21.622 18.682 1.00 33.50 188 ASN A CA 1
ATOM 1475 C C . ASN A 1 188 ? -2.767 -20.147 18.661 1.00 33.50 188 ASN A C 1
ATOM 1477 O O . ASN A 1 188 ? -2.213 -19.313 19.366 1.00 33.50 188 ASN A O 1
ATOM 1481 N N . ASN A 1 189 ? -3.809 -19.833 17.878 1.00 32.97 189 ASN A N 1
ATOM 1482 C CA . ASN A 1 189 ? -4.930 -18.995 18.346 1.00 32.97 189 ASN A CA 1
ATOM 1483 C C . ASN A 1 189 ? -6.075 -18.935 17.319 1.00 32.97 189 ASN A C 1
ATOM 1485 O O . ASN A 1 189 ? -6.306 -17.936 16.641 1.00 32.97 189 ASN A O 1
ATOM 1489 N N . ARG A 1 190 ? -6.842 -20.027 17.232 1.00 38.47 190 ARG A N 1
ATOM 1490 C CA . ARG A 1 190 ? -8.154 -20.045 16.568 1.00 38.47 190 ARG A CA 1
ATOM 1491 C C . ARG A 1 190 ? -9.239 -20.372 17.593 1.00 38.47 190 ARG A C 1
ATOM 1493 O O . ARG A 1 190 ? -9.759 -21.483 17.615 1.00 38.47 190 ARG A O 1
ATOM 1500 N N . ARG A 1 191 ? -9.567 -19.405 18.456 1.00 32.31 191 ARG A N 1
ATOM 1501 C CA . ARG A 1 191 ? -10.698 -19.498 19.391 1.00 32.31 191 ARG A CA 1
ATOM 1502 C C . ARG A 1 191 ? -11.714 -18.382 19.159 1.00 32.31 191 ARG A C 1
ATOM 1504 O O . ARG A 1 191 ? -11.377 -17.210 19.217 1.00 32.31 191 ARG A O 1
ATOM 1511 N N . SER A 1 192 ? -12.936 -18.832 18.888 1.00 38.66 192 SER A N 1
ATOM 1512 C CA . SER A 1 192 ? -14.236 -18.237 19.212 1.00 38.66 192 SER A CA 1
ATOM 1513 C C . SER A 1 192 ? -14.384 -16.712 19.182 1.00 38.66 192 SER A C 1
ATOM 1515 O O . SER A 1 192 ? -14.025 -16.027 20.133 1.00 38.66 192 SER A O 1
ATOM 1517 N N . SER A 1 193 ? -15.093 -16.227 18.159 1.00 33.91 193 SER A N 1
ATOM 1518 C CA . SER A 1 193 ? -15.912 -15.015 18.261 1.00 33.91 193 SER A CA 1
ATOM 1519 C C . SER A 1 193 ? -17.381 -15.392 18.052 1.00 33.91 193 SER A C 1
ATOM 1521 O O . SER A 1 193 ? -17.925 -15.290 16.958 1.00 33.91 193 SER A O 1
ATOM 1523 N N . THR A 1 194 ? -17.967 -15.896 19.127 1.00 37.44 194 THR A N 1
ATOM 1524 C CA . THR A 1 194 ? -19.373 -15.737 19.526 1.00 37.44 194 THR A CA 1
ATOM 1525 C C . THR A 1 194 ? -19.504 -14.327 20.155 1.00 37.44 194 THR A C 1
ATOM 1527 O O . THR A 1 194 ? -18.543 -13.886 20.784 1.00 37.44 194 THR A O 1
ATOM 1530 N N . ASP A 1 195 ? -20.561 -13.514 20.031 1.00 38.66 195 ASP A N 1
ATOM 1531 C CA . ASP A 1 195 ? -21.874 -13.683 19.381 1.00 38.66 195 ASP A CA 1
ATOM 1532 C C . ASP A 1 195 ? -22.274 -12.430 18.528 1.00 38.66 195 ASP A C 1
ATOM 1534 O O . ASP A 1 195 ? -21.536 -12.135 17.586 1.00 38.66 195 ASP A O 1
ATOM 1538 N N . PRO A 1 196 ? -23.420 -11.725 18.706 1.00 45.44 196 PRO A N 1
ATOM 1539 C CA . PRO A 1 196 ? -24.503 -11.817 17.718 1.00 45.44 196 PRO A CA 1
ATOM 1540 C C . PRO A 1 196 ? -24.978 -10.471 17.133 1.00 45.44 196 PRO A C 1
ATOM 1542 O O . PRO A 1 196 ? -25.054 -9.470 17.841 1.00 45.44 196 PRO A O 1
ATOM 1545 N N . CYS A 1 197 ? -25.421 -10.481 15.870 1.00 35.12 197 CYS A N 1
ATOM 1546 C CA . CYS A 1 197 ? -26.130 -9.359 15.234 1.00 35.12 197 CYS A CA 1
ATOM 1547 C C . CYS A 1 197 ? -27.252 -9.845 14.292 1.00 35.12 197 CYS A C 1
ATOM 1549 O O . CYS A 1 197 ? -27.256 -9.507 13.106 1.00 35.12 197 CYS A O 1
ATOM 1551 N N . ASP A 1 198 ? -28.205 -10.621 14.810 1.00 40.47 198 ASP A N 1
ATOM 1552 C CA . ASP A 1 198 ? -29.556 -10.614 14.238 1.00 40.47 198 ASP A CA 1
ATOM 1553 C C . ASP A 1 198 ? -30.252 -9.338 14.723 1.00 40.47 198 ASP A C 1
ATOM 1555 O O . ASP A 1 198 ? -30.444 -9.189 15.927 1.00 40.47 198 ASP A O 1
ATOM 1559 N N . TYR A 1 199 ? -30.568 -8.420 13.806 1.00 38.25 199 TYR A N 1
ATOM 1560 C CA . TYR A 1 199 ? -31.827 -7.659 13.750 1.00 38.25 199 TYR A CA 1
ATOM 1561 C C . TYR A 1 199 ? -31.789 -6.688 12.562 1.00 38.25 199 TYR A C 1
ATOM 1563 O O . TYR A 1 199 ? -30.956 -5.783 12.511 1.00 38.25 199 TYR A O 1
ATOM 1571 N N . TRP A 1 200 ? -32.718 -6.878 11.631 1.00 45.84 200 TRP A N 1
ATOM 1572 C CA . TRP A 1 200 ? -33.307 -5.820 10.816 1.00 45.84 200 TRP A CA 1
ATOM 1573 C C . TRP A 1 200 ? -34.782 -6.185 10.716 1.00 45.84 200 TRP A C 1
ATOM 1575 O O . TRP A 1 200 ? -35.106 -7.220 10.135 1.00 45.84 200 TRP A O 1
ATOM 1585 N N . ASP A 1 201 ? -35.641 -5.397 11.354 1.00 37.91 201 ASP A N 1
ATOM 1586 C CA . ASP A 1 201 ? -37.082 -5.502 11.163 1.00 37.91 201 ASP A CA 1
ATOM 1587 C C . ASP A 1 201 ? -37.409 -5.201 9.691 1.00 37.91 201 ASP A C 1
ATOM 1589 O O . ASP A 1 201 ? -36.902 -4.227 9.132 1.00 37.91 201 ASP A O 1
ATOM 1593 N N . ASP A 1 202 ? -38.241 -6.036 9.065 1.00 51.16 202 ASP A N 1
ATOM 1594 C CA . ASP A 1 202 ? -38.944 -5.650 7.841 1.00 51.16 202 ASP A CA 1
ATOM 1595 C C . ASP A 1 202 ? -40.117 -4.742 8.249 1.00 51.16 202 ASP A C 1
ATOM 1597 O O . ASP A 1 202 ? -40.897 -5.096 9.139 1.00 51.16 202 ASP A O 1
ATOM 1601 N N . ASP A 1 203 ? -40.228 -3.569 7.620 1.00 46.53 203 ASP A N 1
ATOM 1602 C CA . ASP A 1 203 ? -41.247 -2.565 7.940 1.00 46.53 203 ASP A CA 1
ATOM 1603 C C . ASP A 1 203 ? -42.678 -3.132 7.813 1.00 46.53 203 ASP A C 1
ATOM 1605 O O . ASP A 1 203 ? -43.028 -3.774 6.819 1.00 46.53 203 ASP A O 1
ATOM 1609 N N . VAL A 1 204 ? -43.530 -2.850 8.804 1.00 52.31 204 VAL A N 1
ATOM 1610 C CA . VAL A 1 204 ? -44.975 -3.126 8.752 1.00 52.31 204 VAL A CA 1
ATOM 1611 C C . VAL A 1 204 ? -45.705 -1.840 8.365 1.00 52.31 204 VAL A C 1
ATOM 1613 O O . VAL A 1 204 ? -45.509 -0.810 9.007 1.00 52.31 204 VAL A O 1
ATOM 1616 N N . ASP A 1 205 ? -46.543 -1.909 7.327 1.00 59.72 205 ASP A N 1
ATOM 1617 C CA . ASP A 1 205 ? -47.286 -0.765 6.784 1.00 59.72 205 ASP A CA 1
ATOM 1618 C C . ASP A 1 205 ? -48.192 -0.061 7.818 1.00 59.72 205 ASP A C 1
ATOM 1620 O O . ASP A 1 205 ? -48.879 -0.701 8.619 1.00 59.72 205 ASP A O 1
ATOM 1624 N N . GLU A 1 206 ? -48.259 1.271 7.725 1.00 52.31 206 GLU A N 1
ATOM 1625 C CA . GLU A 1 206 ? -49.135 2.158 8.502 1.00 52.31 206 GLU A CA 1
ATOM 1626 C C . GLU A 1 206 ? -49.526 3.381 7.632 1.00 52.31 206 GLU A C 1
ATOM 1628 O O . GLU A 1 206 ? -48.650 3.932 6.956 1.00 52.31 206 GLU A O 1
ATOM 1633 N N . PRO A 1 207 ? -50.767 3.908 7.685 1.00 59.91 207 PRO A N 1
ATOM 1634 C CA . PRO A 1 207 ? -52.063 3.247 7.898 1.00 59.91 207 PRO A CA 1
ATOM 1635 C C . PRO A 1 207 ? -53.069 3.428 6.729 1.00 59.91 207 PRO A C 1
ATOM 1637 O O . PRO A 1 207 ? -53.013 4.456 6.013 1.00 59.91 207 PRO A O 1
#

Foldseek 3Di:
DFAPAFDPDQVVVLVVLLVPPDPPQSHVCNVRPVCCCPPVDDDDDLDDPVVVVVQLVVLVVVAPDPVSSVVSVVVVVVVSSVVVRVVLVVLLVCLVPPDPPAPDPQLSVLSVQCSVHNHPQSVVLNVCCVVVNDDDDDDVPPGDGPDDPDPDDPDDDDDDDDDDDDDDDDDDDDDDDDDDDDDDDDDDDDDDDDDDDDDDDDDDDDD

Organism: NCBI:txid2041049

Secondary structure (DSSP, 8-state):
--SSS--S--HHHHHHHHHHSPTTT-SHHIIIIIIHHHHT-----SS-HHHHHHHHHHHHTT-SSHHHHHHHHHHHHHHHHHHHHHHHHHHHHHHHH-SSSSSSHHHHHHHHHHHHH--HHHHHHHHHHHHH---SS--SSSS---------------------------------------------------------PPPPP--

Radius of gyration: 26.46 Å; chains: 1; bounding box: 86×66×52 Å

Sequence (207 aa):
MPAFQPPVYVKRKNKAWARVAKTGFRHPKKVWGEYWQRYNTITIPILDEDAYFAEAIMAAGRAKDRGHLEELLAKRSKQRREDLESLIVDVALAAIRLSHPFPSGAARKAALKAGRTGRLDSFLQFVCGVTFGWPERGGEEDLPQIDRAREGDGGHDNADGGVRGDGGPEEPEDGASVYSYDKNEYNNNRRSSTDPCDYWDDDVDEP